Protein AF-0000000068833737 (afdb_homodimer)

pLDDT: mean 96.21, std 7.65, range [37.69, 98.94]

InterPro domains:
  IPR004360 Glyoxalase/fosfomycin resistance/dioxygenase domain [PF00903] (8-141)
  IPR029068 Glyoxalase/Bleomycin resistance protein/Dihydroxybiphenyl dioxygenase [G3DSA:3.10.180.10] (12-152)
  IPR029068 Glyoxalase/Bleomycin resistance protein/Dihydroxybiphenyl dioxygenase [SSF54593] (5-153)
  IPR037523 Vicinal oxygen chelate (VOC), core domain [PS51819] (7-147)

Radius of gyration: 18.65 Å; Cα contacts (8 Å, |Δi|>4): 735; chains: 2; bounding box: 40×56×43 Å

Solvent-accessible surface area (backbone atoms only — not comparable to full-atom values): 15917 Å² total; per-residue (Å²): 119,90,73,80,70,72,64,70,49,31,62,29,33,43,60,48,72,24,90,50,44,70,61,45,50,47,41,44,26,64,73,67,56,59,43,78,54,83,39,77,59,92,48,36,35,31,34,77,20,62,80,20,32,45,35,41,29,23,58,35,68,38,33,59,67,42,75,43,72,92,80,26,36,32,49,59,40,27,41,40,58,75,42,74,74,48,69,69,56,63,56,18,47,50,38,28,34,26,35,77,44,58,70,42,50,57,53,48,50,52,52,37,50,76,69,66,44,53,73,59,29,37,35,56,38,95,70,66,7,34,38,39,28,31,45,49,92,69,48,28,32,38,28,45,33,18,52,29,73,48,96,76,65,120,90,74,80,70,73,63,69,48,30,61,28,34,43,59,47,71,24,91,50,43,69,61,44,51,48,40,45,26,64,74,66,56,60,43,78,55,85,39,79,58,92,48,35,34,31,33,74,20,63,77,20,33,45,34,41,29,22,58,33,68,39,33,59,67,41,74,43,73,93,81,26,35,32,46,58,39,27,42,41,59,76,43,75,73,48,70,69,58,63,55,19,49,50,38,28,34,25,35,75,43,58,70,43,49,56,54,48,50,52,51,38,49,75,69,67,43,54,72,61,29,36,34,55,39,95,70,67,7,34,38,40,28,32,47,49,92,69,48,26,32,38,28,45,33,17,51,28,75,47,94,77,66

Organism: Rhodotorula toruloides (NCBI:txid5286)

Secondary structure (DSSP, 8-state):
----PPPP-SEEEEEEEESSHHHHHHIIIIIS---S-SEE-SSEEEEEETTEEEEEEETTSSSS-EEPGGG-BEE---S--SSHHHHT-----EEEEE-S-HHHHHHHHHHHHHTTPPEEEEEE-TTS-EEEEEE-TT--EEEEE-SSSSTT-/----PPPP-SEEEEEEEESSHHHHHHIIIIIS---S-SEE-SSEEEEEETTEEEEEEETTSSSS-EEPGGG-BEE---S--SSHHHHT-----EEEEE-SSHHHHHHHHHHHHHTTPPEEEEEE-TTS-EEEEEE-TT--EEEEE-SSSSTT-

Nearest PDB structures (foldseek):
  3r4q-assembly2_D  TM=8.855E-01  e=2.172E-12  Agrobacterium fabrum str. C58
  3r4q-assembly3_E-2  TM=8.990E-01  e=3.193E-12  Agrobacterium fabrum str. C58
  4pav-assembly1_A  TM=6.988E-01  e=4.939E-07  Staphylococcus aureus
  4pav-assembly4_D  TM=7.066E-01  e=1.381E-06  Staphylococcus aureus
  4pav-assembly6_F  TM=6.883E-01  e=1.001E-06  Staphylococcus aureus

Foldseek 3Di:
DPPDDDDDDDAAEDEDEDQDAVQLQCCCCPLVVLHAFPDDDPAKTWGDDPNHIYMYGYAQSQQQKDQDPPRPGIDHGDHDHPDPVSVPDQPQAEDEDEDEDQVVQVVSVVSCVVVVWAWDDKDQAPQGKIWTWTQGPSGHIYIYIYPRHDPVD/DPPDDDDDDDAAEDEDEDQDAVQLQCCCCPLVVLHAFPDDDPAKTWGDDPNHIYMYGYAQSQQQKDQDPPRPGIDHGDHDHPDPVSVPDQPQAEDEDEDEDQVVQVVSVVSCVVVVWAWDDKDQAPQGKIWTWTQGPSGHIYIYIYPRHDPVD

Structure (mmCIF, N/CA/C/O backbone):
data_AF-0000000068833737-model_v1
#
loop_
_entity.id
_entity.type
_entity.pdbx_description
1 polymer 'FGENESH: predicted gene_2.452 protein'
#
loop_
_atom_site.group_PDB
_atom_site.id
_atom_site.type_symbol
_atom_site.label_atom_id
_atom_site.label_alt_id
_atom_site.label_comp_id
_atom_site.label_asym_id
_atom_site.label_entity_id
_atom_site.label_seq_id
_atom_site.pdbx_PDB_ins_code
_atom_site.Cartn_x
_atom_site.Cartn_y
_atom_site.Cartn_z
_atom_site.occupancy
_atom_site.B_iso_or_equiv
_atom_site.auth_seq_id
_atom_site.auth_comp_id
_atom_site.auth_asym_id
_atom_site.auth_atom_id
_atom_site.pdbx_PDB_model_num
ATOM 1 N N . MET A 1 1 ? -9.375 -33.406 3.422 1 37.91 1 MET A N 1
ATOM 2 C CA . MET A 1 1 ? -9.375 -32.562 4.613 1 37.91 1 MET A CA 1
ATOM 3 C C . MET A 1 1 ? -9.398 -31.078 4.234 1 37.91 1 MET A C 1
ATOM 5 O O . MET A 1 1 ? -8.766 -30.672 3.262 1 37.91 1 MET A O 1
ATOM 9 N N . ALA A 1 2 ? -10.414 -30.422 4.312 1 44.44 2 ALA A N 1
ATOM 10 C CA . ALA A 1 2 ? -10.5 -29 3.953 1 44.44 2 ALA A CA 1
ATOM 11 C C . ALA A 1 2 ? -9.219 -28.266 4.328 1 44.44 2 ALA A C 1
ATOM 13 O O . ALA A 1 2 ? -8.938 -28.062 5.512 1 44.44 2 ALA A O 1
ATOM 14 N N . SER A 1 3 ? -7.969 -28.547 3.77 1 56.06 3 SER A N 1
ATOM 15 C CA . SER A 1 3 ? -6.609 -28.203 4.168 1 56.06 3 SER A CA 1
ATOM 16 C C . SER A 1 3 ? -6.516 -26.719 4.551 1 56.06 3 SER A C 1
ATOM 18 O O . SER A 1 3 ? -7.043 -25.859 3.85 1 56.06 3 SER A O 1
ATOM 20 N N . ASN A 1 4 ? -6.355 -26.438 5.91 1 81.94 4 ASN A N 1
ATOM 21 C CA . ASN A 1 4 ? -6.246 -25.109 6.508 1 81.94 4 ASN A CA 1
ATOM 22 C C . ASN A 1 4 ? -5.105 -24.312 5.887 1 81.94 4 ASN A C 1
ATOM 24 O O . ASN A 1 4 ? -3.938 -24.688 6.02 1 81.94 4 ASN A O 1
ATOM 28 N N . LEU A 1 5 ? -5.387 -23.516 4.941 1 91.94 5 LEU A N 1
ATOM 29 C CA . LEU A 1 5 ? -4.367 -22.703 4.285 1 91.94 5 LEU A CA 1
ATOM 30 C C . LEU A 1 5 ? -3.586 -21.875 5.305 1 91.94 5 LEU A C 1
ATOM 32 O O . LEU A 1 5 ? -4.125 -21.5 6.348 1 91.94 5 LEU A O 1
ATOM 36 N N . PRO A 1 6 ? -2.246 -21.797 4.988 1 96.19 6 PRO A N 1
ATOM 37 C CA . PRO A 1 6 ? -1.445 -20.953 5.891 1 96.19 6 PRO A CA 1
ATOM 38 C C . PRO A 1 6 ? -2 -19.547 6.035 1 96.19 6 PRO A C 1
ATOM 40 O O . PRO A 1 6 ? -2.512 -18.984 5.066 1 96.19 6 PRO A O 1
ATOM 43 N N . LYS A 1 7 ? -1.814 -19.016 7.164 1 95.69 7 LYS A N 1
ATOM 44 C CA . LYS A 1 7 ? -2.354 -17.688 7.469 1 95.69 7 LYS A CA 1
ATOM 45 C C . LYS A 1 7 ? -1.525 -16.594 6.805 1 95.69 7 LYS A C 1
ATOM 47 O O . LYS A 1 7 ? -0.294 -16.672 6.785 1 95.69 7 LYS A O 1
ATOM 52 N N . ILE A 1 8 ? -2.135 -15.641 6.305 1 98.25 8 ILE A N 1
ATOM 53 C CA . ILE A 1 8 ? -1.527 -14.383 5.902 1 98.25 8 ILE A CA 1
ATOM 54 C C . ILE A 1 8 ? -1.509 -13.414 7.086 1 98.25 8 ILE A C 1
ATOM 56 O O . ILE A 1 8 ? -2.562 -13.047 7.609 1 98.25 8 ILE A O 1
ATOM 60 N N . SER A 1 9 ? -0.362 -12.938 7.492 1 97.75 9 SER A N 1
ATOM 61 C CA . SER A 1 9 ? -0.253 -12.336 8.812 1 97.75 9 SER A CA 1
ATOM 62 C C . SER A 1 9 ? -0.393 -10.812 8.742 1 97.75 9 SER A C 1
ATOM 64 O O . SER A 1 9 ? -1.027 -10.203 9.602 1 97.75 9 SER A O 1
ATOM 66 N N . HIS A 1 10 ? 0.225 -10.156 7.812 1 98.38 10 HIS A N 1
ATOM 67 C CA . HIS A 1 10 ? 0.213 -8.703 7.742 1 98.38 10 HIS A CA 1
ATOM 68 C C . HIS A 1 10 ? 0.634 -8.211 6.359 1 98.38 10 HIS A C 1
ATOM 70 O O . HIS A 1 10 ? 1.047 -9.008 5.512 1 98.38 10 HIS A O 1
ATOM 76 N N . VAL A 1 11 ? 0.424 -6.973 6.105 1 98.75 11 VAL A N 1
ATOM 77 C CA . VAL A 1 11 ? 0.991 -6.305 4.941 1 98.75 11 VAL A CA 1
ATOM 78 C C . VAL A 1 11 ? 2.512 -6.246 5.066 1 98.75 11 VAL A C 1
ATOM 80 O O . VAL A 1 11 ? 3.039 -5.699 6.039 1 98.75 11 VAL A O 1
ATOM 83 N N . LEU A 1 12 ? 3.113 -6.805 4.137 1 98.81 12 LEU A N 1
ATOM 84 C CA . LEU A 1 12 ? 4.57 -6.809 4.188 1 98.81 12 LEU A CA 1
ATOM 85 C C . LEU A 1 12 ? 5.145 -5.617 3.43 1 98.81 12 LEU A C 1
ATOM 87 O O . LEU A 1 12 ? 6.102 -4.988 3.885 1 98.81 12 LEU A O 1
ATOM 91 N N . GLU A 1 13 ? 4.594 -5.387 2.273 1 98.88 13 GLU A N 1
ATOM 92 C CA . GLU A 1 13 ? 5.133 -4.32 1.434 1 98.88 13 GLU A CA 1
ATOM 93 C C . GLU A 1 13 ? 4.035 -3.354 0.998 1 98.88 13 GLU A C 1
ATOM 95 O O . GLU A 1 13 ? 3.057 -3.76 0.366 1 98.88 13 GLU A O 1
ATOM 100 N N . LEU A 1 14 ? 4.227 -2.107 1.342 1 98.69 14 LEU A N 1
ATOM 101 C CA . LEU A 1 14 ? 3.559 -0.993 0.68 1 98.69 14 LEU A CA 1
ATOM 102 C C . LEU A 1 14 ? 4.434 -0.41 -0.423 1 98.69 14 LEU A C 1
ATOM 104 O O . LEU A 1 14 ? 5.629 -0.18 -0.216 1 98.69 14 LEU A O 1
ATOM 108 N N . CYS A 1 15 ? 3.797 -0.166 -1.562 1 98.81 15 CYS A N 1
ATOM 109 C CA . CYS A 1 15 ? 4.582 0.291 -2.701 1 98.81 15 CYS A CA 1
ATOM 110 C C . CYS A 1 15 ? 3.992 1.564 -3.295 1 98.81 15 CYS A C 1
ATOM 112 O O . CYS A 1 15 ? 2.787 1.642 -3.535 1 98.81 15 CYS A O 1
ATOM 114 N N . LEU A 1 16 ? 4.809 2.535 -3.486 1 98.81 16 LEU A N 1
ATOM 115 C CA . LEU A 1 16 ? 4.445 3.746 -4.215 1 98.81 16 LEU A CA 1
ATOM 116 C C . LEU A 1 16 ? 5.305 3.91 -5.465 1 98.81 16 LEU A C 1
ATOM 118 O O . LEU A 1 16 ? 6.434 3.412 -5.516 1 98.81 16 LEU A O 1
ATOM 122 N N . TYR A 1 17 ? 4.746 4.562 -6.426 1 98.62 17 TYR A N 1
ATOM 123 C CA . TYR A 1 17 ? 5.449 4.871 -7.668 1 98.62 17 TYR A CA 1
ATOM 124 C C . TYR A 1 17 ? 5.738 6.363 -7.773 1 98.62 17 TYR A C 1
ATOM 126 O O . TYR A 1 17 ? 4.832 7.191 -7.641 1 98.62 17 TYR A O 1
ATOM 134 N N . ALA A 1 18 ? 6.941 6.68 -8.055 1 98.19 18 ALA A N 1
ATOM 135 C CA . ALA A 1 18 ? 7.379 8.07 -8.086 1 98.19 18 ALA A CA 1
ATOM 136 C C . ALA A 1 18 ? 7.824 8.484 -9.484 1 98.19 18 ALA A C 1
ATOM 138 O O . ALA A 1 18 ? 8.477 7.703 -10.188 1 98.19 18 ALA A O 1
ATOM 139 N N . ARG A 1 19 ? 7.504 9.727 -9.867 1 97.25 19 ARG A N 1
ATOM 140 C CA . ARG A 1 19 ? 7.996 10.289 -11.125 1 97.25 19 ARG A CA 1
ATOM 141 C C . ARG A 1 19 ? 9.484 10.609 -11.023 1 97.25 19 ARG A C 1
ATOM 143 O O . ARG A 1 19 ? 10.203 10.539 -12.023 1 97.25 19 ARG A O 1
ATOM 150 N N . ASN A 1 20 ? 9.914 11.062 -9.922 1 97.62 20 ASN A N 1
ATOM 151 C CA . ASN A 1 20 ? 11.297 11.352 -9.57 1 97.62 20 ASN A CA 1
ATOM 152 C C . ASN A 1 20 ? 11.711 10.625 -8.289 1 97.62 20 ASN A C 1
ATOM 154 O O . ASN A 1 20 ? 11.523 11.141 -7.188 1 97.62 20 ASN A O 1
ATOM 158 N N . LEU A 1 21 ? 12.352 9.43 -8.445 1 98.56 21 LEU A N 1
ATOM 159 C CA . LEU A 1 21 ? 12.633 8.547 -7.312 1 98.56 21 LEU A CA 1
ATOM 160 C C . LEU A 1 21 ? 13.578 9.219 -6.32 1 98.56 21 LEU A C 1
ATOM 162 O O . LEU A 1 21 ? 13.312 9.219 -5.113 1 98.56 21 LEU A O 1
ATOM 166 N N . PRO A 1 22 ? 14.633 9.875 -6.766 1 98.75 22 PRO A N 1
ATOM 167 C CA . PRO A 1 22 ? 15.516 10.523 -5.801 1 98.75 22 PRO A CA 1
ATOM 168 C C . PRO A 1 22 ? 14.805 11.57 -4.945 1 98.75 22 PRO A C 1
ATOM 170 O O . PRO A 1 22 ? 15.07 11.68 -3.748 1 98.75 22 PRO A O 1
ATOM 173 N N . ALA A 1 23 ? 13.914 12.344 -5.504 1 98.69 23 ALA A N 1
ATOM 174 C CA . ALA A 1 23 ? 13.156 13.344 -4.75 1 98.69 23 ALA A CA 1
ATOM 175 C C . ALA A 1 23 ? 12.289 12.68 -3.684 1 98.69 23 ALA A C 1
ATOM 177 O O . ALA A 1 23 ? 12.211 13.156 -2.551 1 98.69 23 ALA A O 1
ATOM 178 N N . SER A 1 24 ? 11.664 11.617 -4.094 1 98.88 24 SER A N 1
ATOM 179 C CA . SER A 1 24 ? 10.828 10.891 -3.139 1 98.88 24 SER A CA 1
ATOM 180 C C . SER A 1 24 ? 11.672 10.258 -2.035 1 98.88 24 SER A C 1
ATOM 182 O O . SER A 1 24 ? 11.297 10.297 -0.862 1 98.88 24 SER A O 1
ATOM 184 N N . VAL A 1 25 ? 12.758 9.672 -2.404 1 98.88 25 VAL A N 1
ATOM 185 C CA . VAL A 1 25 ? 13.648 9.078 -1.413 1 98.88 25 VAL A CA 1
ATOM 186 C C . VAL A 1 25 ? 14.078 10.141 -0.407 1 98.88 25 VAL A C 1
ATOM 188 O O . VAL A 1 25 ? 14.062 9.898 0.803 1 98.88 25 VAL A O 1
ATOM 191 N N . ASN A 1 26 ? 14.438 11.273 -0.898 1 98.75 26 ASN A N 1
ATOM 192 C CA . ASN A 1 26 ? 14.836 12.367 -0.018 1 98.75 26 ASN A CA 1
ATOM 193 C C . ASN A 1 26 ? 13.703 12.766 0.925 1 98.75 26 ASN A C 1
ATOM 195 O O . ASN A 1 26 ? 13.93 12.969 2.119 1 98.75 26 ASN A O 1
ATOM 199 N N . PHE A 1 27 ? 12.555 12.859 0.458 1 98.88 27 PHE A N 1
ATOM 200 C CA . PHE A 1 27 ? 11.391 13.234 1.247 1 98.88 27 PHE A CA 1
ATOM 201 C C . PHE A 1 27 ? 11.164 12.25 2.385 1 98.88 27 PHE A C 1
ATOM 203 O O . PHE A 1 27 ? 11.062 12.641 3.549 1 98.88 27 PHE A O 1
ATOM 210 N N . TYR A 1 28 ? 11.117 10.992 2.094 1 98.81 28 TYR A N 1
ATOM 211 C CA . TYR A 1 28 ? 10.781 10 3.107 1 98.81 28 TYR A CA 1
ATOM 212 C C . TYR A 1 28 ? 11.945 9.789 4.07 1 98.81 28 TYR A C 1
ATOM 214 O O . TYR A 1 28 ? 11.734 9.547 5.258 1 98.81 28 TYR A O 1
ATOM 222 N N . SER A 1 29 ? 13.172 9.914 3.58 1 98.31 29 SER A N 1
ATOM 223 C CA . SER A 1 29 ? 14.352 9.742 4.418 1 98.31 29 SER A CA 1
ATOM 224 C C . SER A 1 29 ? 14.539 10.93 5.359 1 98.31 29 SER A C 1
ATOM 226 O O . SER A 1 29 ? 14.734 10.75 6.562 1 98.31 29 SER A O 1
ATOM 228 N N . LYS A 1 30 ? 14.414 12.109 4.809 1 97.5 30 LYS A N 1
ATOM 229 C CA . LYS A 1 30 ? 14.828 13.297 5.559 1 97.5 30 LYS A CA 1
ATOM 230 C C . LYS A 1 30 ? 13.617 14.023 6.137 1 97.5 30 LYS A C 1
ATOM 232 O O . LYS A 1 30 ? 13.656 14.492 7.277 1 97.5 30 LYS A O 1
ATOM 237 N N . THR A 1 31 ? 12.617 14.18 5.336 1 98.12 31 THR A N 1
ATOM 238 C CA . THR A 1 31 ? 11.445 14.922 5.805 1 98.12 31 THR A CA 1
ATOM 239 C C . THR A 1 31 ? 10.617 14.07 6.762 1 98.12 31 THR A C 1
ATOM 241 O O . THR A 1 31 ? 10.289 14.508 7.867 1 98.12 31 THR A O 1
ATOM 244 N N . LEU A 1 32 ? 10.352 12.797 6.383 1 98.44 32 LEU A N 1
ATOM 245 C CA . LEU A 1 32 ? 9.586 11.922 7.266 1 98.44 32 LEU A CA 1
ATOM 246 C C . LEU A 1 32 ? 10.508 11.156 8.211 1 98.44 32 LEU A C 1
ATOM 248 O O . LEU A 1 32 ? 10.039 10.398 9.055 1 98.44 32 LEU A O 1
ATOM 252 N N . ARG A 1 33 ? 11.711 11.297 8.031 1 97.88 33 ARG A N 1
ATOM 253 C CA . ARG A 1 33 ? 12.727 10.781 8.953 1 97.88 33 ARG A CA 1
ATOM 254 C C . ARG A 1 33 ? 12.664 9.258 9.031 1 97.88 33 ARG A C 1
ATOM 256 O O . ARG A 1 33 ? 12.828 8.68 10.109 1 97.88 33 ARG A O 1
ATOM 263 N N . LEU A 1 34 ? 12.453 8.602 7.941 1 98 34 LEU A N 1
ATOM 264 C CA . LEU A 1 34 ? 12.438 7.141 7.953 1 98 34 LEU A CA 1
ATOM 265 C C . LEU A 1 34 ? 13.852 6.582 7.973 1 98 34 LEU A C 1
ATOM 267 O O . LEU A 1 34 ? 14.047 5.367 8.07 1 98 34 LEU A O 1
ATOM 271 N N . GLY A 1 35 ? 14.789 7.457 7.887 1 96.75 35 GLY A N 1
ATOM 272 C CA . GLY A 1 35 ? 16.188 7.035 7.867 1 96.75 35 GLY A CA 1
ATOM 273 C C . GLY A 1 35 ? 16.672 6.66 6.48 1 96.75 35 GLY A C 1
ATOM 274 O O . GLY A 1 35 ? 16.016 6.973 5.48 1 96.75 35 GLY A O 1
ATOM 275 N N . GLU A 1 36 ? 17.875 6.027 6.441 1 97.25 36 GLU A N 1
ATOM 276 C CA . GLU A 1 36 ? 18.469 5.609 5.168 1 97.25 36 GLU A CA 1
ATOM 277 C C . GLU A 1 36 ? 17.781 4.348 4.637 1 97.25 36 GLU A C 1
ATOM 279 O O . GLU A 1 36 ? 17.578 3.391 5.383 1 97.25 36 GLU A O 1
ATOM 284 N N . PRO A 1 37 ? 17.484 4.41 3.359 1 98.5 37 PRO A N 1
ATOM 285 C CA . PRO A 1 37 ? 16.938 3.17 2.799 1 98.5 37 PRO A CA 1
ATOM 286 C C . PRO A 1 37 ? 17.938 2.02 2.824 1 98.5 37 PRO A C 1
ATOM 288 O O . PRO A 1 37 ? 19.141 2.24 2.631 1 98.5 37 PRO A O 1
ATOM 291 N N . PHE A 1 38 ? 17.469 0.778 3.041 1 97.94 38 PHE A N 1
ATOM 292 C CA . PHE A 1 38 ? 18.344 -0.385 3.051 1 97.94 38 PHE A CA 1
ATOM 293 C C . PHE A 1 38 ? 18.688 -0.816 1.629 1 97.94 38 PHE A C 1
ATOM 295 O O . PHE A 1 38 ? 19.609 -1.607 1.419 1 97.94 38 PHE A O 1
ATOM 302 N N . LEU A 1 39 ? 17.938 -0.341 0.695 1 96.81 39 LEU A N 1
ATOM 303 C CA . LEU A 1 39 ? 18.094 -0.541 -0.741 1 96.81 39 LEU A CA 1
ATOM 304 C C . LEU A 1 39 ? 17.844 0.758 -1.501 1 96.81 39 LEU A C 1
ATOM 306 O O . LEU A 1 39 ? 16.906 1.492 -1.192 1 96.81 39 LEU A O 1
ATOM 310 N N . ASN A 1 40 ? 18.703 1.125 -2.381 1 98.12 40 ASN A N 1
ATOM 311 C CA . ASN A 1 40 ? 18.562 2.34 -3.178 1 98.12 40 ASN A CA 1
ATOM 312 C C . ASN A 1 40 ? 19.25 2.193 -4.539 1 98.12 40 ASN A C 1
ATOM 314 O O . ASN A 1 40 ? 20.469 2.113 -4.621 1 98.12 40 ASN A O 1
ATOM 318 N N . SER A 1 41 ? 18.5 2.109 -5.539 1 98.12 41 SER A N 1
ATOM 319 C CA . SER A 1 41 ? 18.953 1.997 -6.922 1 98.12 41 SER A CA 1
ATOM 320 C C . SER A 1 41 ? 18.219 2.971 -7.828 1 98.12 41 SER A C 1
ATOM 322 O O . SER A 1 41 ? 17.438 3.811 -7.352 1 98.12 41 SER A O 1
ATOM 324 N N . GLU A 1 42 ? 18.453 2.871 -9.117 1 97.38 42 GLU A N 1
ATOM 325 C CA . GLU A 1 42 ? 17.766 3.727 -10.078 1 97.38 42 GLU A CA 1
ATOM 326 C C . GLU A 1 42 ? 16.312 3.291 -10.258 1 97.38 42 GLU A C 1
ATOM 328 O O . GLU A 1 42 ? 15.484 4.07 -10.727 1 97.38 42 GLU A O 1
ATOM 333 N N . ARG A 1 43 ? 16.062 2.105 -9.75 1 97.62 43 ARG A N 1
ATOM 334 C CA . ARG A 1 43 ? 14.758 1.501 -10.023 1 97.62 43 ARG A CA 1
ATOM 335 C C . ARG A 1 43 ? 13.867 1.557 -8.789 1 97.62 43 ARG A C 1
ATOM 337 O O . ARG A 1 43 ? 12.641 1.641 -8.906 1 97.62 43 ARG A O 1
ATOM 344 N N . MET A 1 44 ? 14.523 1.445 -7.664 1 98.69 44 MET A N 1
ATOM 345 C CA . MET A 1 44 ? 13.695 1.333 -6.461 1 98.69 44 MET A CA 1
ATOM 346 C C . MET A 1 44 ? 14.5 1.708 -5.219 1 98.69 44 MET A C 1
ATOM 348 O O . MET A 1 44 ? 15.734 1.752 -5.258 1 98.69 44 MET A O 1
ATOM 352 N N . ALA A 1 45 ? 13.812 2.021 -4.168 1 98.88 45 ALA A N 1
ATOM 353 C CA . ALA A 1 45 ? 14.344 2.193 -2.816 1 98.88 45 ALA A CA 1
ATOM 354 C C . ALA A 1 45 ? 13.422 1.551 -1.782 1 98.88 45 ALA A C 1
ATOM 356 O O . ALA A 1 45 ? 12.211 1.474 -1.984 1 98.88 45 ALA A O 1
ATOM 357 N N . GLY A 1 46 ? 14.031 1.073 -0.71 1 98.81 46 GLY A N 1
ATOM 358 C CA . GLY A 1 46 ? 13.266 0.402 0.329 1 98.81 46 GLY A CA 1
ATOM 359 C C . GLY A 1 46 ? 13.602 0.891 1.726 1 98.81 46 GLY A C 1
ATOM 360 O O . GLY A 1 46 ? 14.773 1.099 2.051 1 98.81 46 GLY A O 1
ATOM 361 N N . PHE A 1 47 ? 12.555 1.119 2.504 1 98.81 47 PHE A N 1
ATOM 362 C CA . PHE A 1 47 ? 12.688 1.512 3.902 1 98.81 47 PHE A CA 1
ATOM 363 C C . PHE A 1 47 ? 12.133 0.429 4.824 1 98.81 47 PHE A C 1
ATOM 365 O O . PHE A 1 47 ? 11.086 -0.156 4.543 1 98.81 47 PHE A O 1
ATOM 372 N N . SER A 1 48 ? 12.875 0.125 5.898 1 98.06 48 SER A N 1
ATOM 373 C CA . SER A 1 48 ? 12.422 -0.806 6.926 1 98.06 48 SER A CA 1
ATOM 374 C C . SER A 1 48 ? 11.555 -0.1 7.965 1 98.06 48 SER A C 1
ATOM 376 O O . SER A 1 48 ? 11.984 0.886 8.57 1 98.06 48 SER A O 1
ATOM 378 N N . LEU A 1 49 ? 10.359 -0.582 8.156 1 97.94 49 LEU A N 1
ATOM 379 C CA . LEU A 1 49 ? 9.445 -0.07 9.172 1 97.94 49 LEU A CA 1
ATOM 380 C C . LEU A 1 49 ? 8.875 -1.207 10.008 1 97.94 49 LEU A C 1
ATOM 382 O O . LEU A 1 49 ? 7.797 -1.727 9.711 1 97.94 49 LEU A O 1
ATOM 386 N N . GLY A 1 50 ? 9.562 -1.504 11.062 1 96.69 50 GLY A N 1
ATOM 387 C CA . GLY A 1 50 ? 9.164 -2.684 11.812 1 96.69 50 GLY A CA 1
ATOM 388 C C . GLY A 1 50 ? 9.172 -3.951 10.977 1 96.69 50 GLY A C 1
ATOM 389 O O . GLY A 1 50 ? 10.164 -4.266 10.32 1 96.69 50 GLY A O 1
ATOM 390 N N . SER A 1 51 ? 8.062 -4.645 11 1 96.44 51 SER A N 1
ATOM 391 C CA . SER A 1 51 ? 7.953 -5.871 10.211 1 96.44 51 SER A CA 1
ATOM 392 C C . SER A 1 51 ? 7.422 -5.59 8.812 1 96.44 51 SER A C 1
ATOM 394 O O . SER A 1 51 ? 7.211 -6.516 8.023 1 96.44 51 SER A O 1
ATOM 396 N N . THR A 1 52 ? 7.242 -4.367 8.539 1 98.62 52 THR A N 1
ATOM 397 C CA . THR A 1 52 ? 6.742 -3.986 7.219 1 98.62 52 THR A CA 1
ATOM 398 C C . THR A 1 52 ? 7.844 -3.322 6.395 1 98.62 52 THR A C 1
ATOM 400 O O . THR A 1 52 ? 8.914 -3 6.918 1 98.62 52 THR A O 1
ATOM 403 N N . THR A 1 53 ? 7.602 -3.227 5.129 1 98.81 53 THR A N 1
ATOM 404 C CA . THR A 1 53 ? 8.539 -2.646 4.172 1 98.81 53 THR A CA 1
ATOM 405 C C . THR A 1 53 ? 7.848 -1.578 3.326 1 98.81 53 THR A C 1
ATOM 407 O O . THR A 1 53 ? 6.746 -1.794 2.82 1 98.81 53 THR A O 1
ATOM 410 N N . PHE A 1 54 ? 8.438 -0.421 3.291 1 98.94 54 PHE A N 1
ATOM 411 C CA . PHE A 1 54 ? 7.973 0.654 2.422 1 98.94 54 PHE A CA 1
ATOM 412 C C . PHE A 1 54 ? 8.859 0.772 1.188 1 98.94 54 PHE A C 1
ATOM 414 O O . PHE A 1 54 ? 10.039 1.114 1.293 1 98.94 54 PHE A O 1
ATOM 421 N N . LEU A 1 55 ? 8.281 0.502 0.008 1 98.94 55 LEU A N 1
ATOM 422 C CA . LEU A 1 55 ? 9.047 0.507 -1.232 1 98.94 55 LEU A CA 1
ATOM 423 C C . LEU A 1 55 ? 8.625 1.666 -2.129 1 98.94 55 LEU A C 1
ATOM 425 O O . LEU A 1 55 ? 7.438 1.966 -2.244 1 98.94 55 LEU A O 1
ATOM 429 N N . LEU A 1 56 ? 9.602 2.311 -2.705 1 98.88 56 LEU A N 1
ATOM 430 C CA . LEU A 1 56 ? 9.43 3.312 -3.752 1 98.88 56 LEU A CA 1
ATOM 431 C C . LEU A 1 56 ? 9.977 2.805 -5.082 1 98.88 56 LEU A C 1
ATOM 433 O O . LEU A 1 56 ? 11.078 2.25 -5.133 1 98.88 56 LEU A O 1
ATOM 437 N N . PHE A 1 57 ? 9.188 2.994 -6.109 1 98.81 57 PHE A N 1
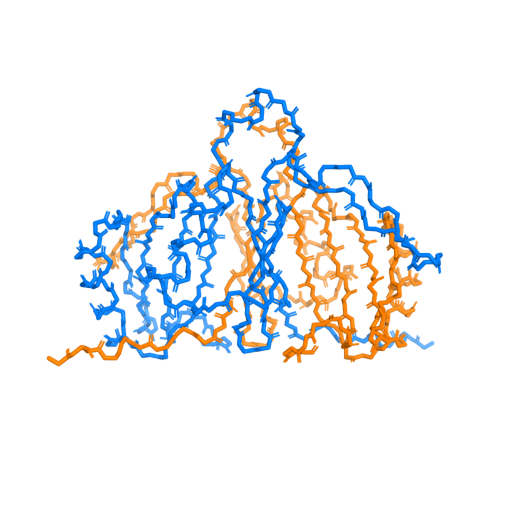ATOM 438 C CA . PHE A 1 57 ? 9.633 2.594 -7.438 1 98.81 57 PHE A CA 1
ATOM 439 C C . PHE A 1 57 ? 9.656 3.791 -8.383 1 98.81 57 PHE A C 1
ATOM 441 O O . PHE A 1 57 ? 8.773 4.645 -8.336 1 98.81 57 PHE A O 1
ATOM 448 N N . GLN A 1 58 ? 10.656 3.812 -9.258 1 98.25 58 GLN A N 1
ATOM 449 C CA . GLN A 1 58 ? 10.633 4.77 -10.359 1 98.25 58 GLN A CA 1
ATOM 450 C C . GLN A 1 58 ? 9.562 4.402 -11.383 1 98.25 58 GLN A C 1
ATOM 452 O O . GLN A 1 58 ? 9.609 3.326 -11.984 1 98.25 58 GLN A O 1
ATOM 457 N N . ARG A 1 59 ? 8.625 5.324 -11.539 1 97.38 59 ARG A N 1
ATOM 458 C CA . ARG A 1 59 ? 7.574 5.074 -12.516 1 97.38 59 ARG A CA 1
ATOM 459 C C . ARG A 1 59 ? 8.156 4.699 -13.867 1 97.38 59 ARG A C 1
ATOM 461 O O . ARG A 1 59 ? 9.109 5.336 -14.336 1 97.38 59 ARG A O 1
ATOM 468 N N . GLY A 1 60 ? 7.566 3.654 -14.461 1 97 60 GLY A N 1
ATOM 469 C CA . GLY A 1 60 ? 7.961 3.229 -15.797 1 97 60 GLY A CA 1
ATOM 470 C C . GLY A 1 60 ? 9.078 2.203 -15.789 1 97 60 GLY A C 1
ATOM 471 O O . GLY A 1 60 ? 9.305 1.517 -16.781 1 97 60 GLY A O 1
ATOM 472 N N . LYS A 1 61 ? 9.797 2.082 -14.672 1 97.62 61 LYS A N 1
ATOM 473 C CA . LYS A 1 61 ? 10.977 1.227 -14.672 1 97.62 61 LYS A CA 1
ATOM 474 C C . LYS A 1 61 ? 10.641 -0.176 -14.172 1 97.62 61 LYS A C 1
ATOM 476 O O . LYS A 1 61 ? 11.508 -1.057 -14.156 1 97.62 61 LYS A O 1
ATOM 481 N N . THR A 1 62 ? 9.406 -0.405 -13.797 1 98.12 62 THR A N 1
ATOM 482 C CA . THR A 1 62 ? 9.031 -1.719 -13.281 1 98.12 62 THR A CA 1
ATOM 483 C C . THR A 1 62 ? 7.891 -2.311 -14.102 1 98.12 62 THR A C 1
ATOM 485 O O . THR A 1 62 ? 7.25 -3.275 -13.68 1 98.12 62 THR A O 1
ATOM 488 N N . PHE A 1 63 ? 7.645 -1.747 -15.203 1 98.06 63 PHE A N 1
ATOM 489 C CA . PHE A 1 63 ? 6.496 -2.131 -16.016 1 98.06 63 PHE A CA 1
ATOM 490 C C . PHE A 1 63 ? 6.715 -3.496 -16.656 1 98.06 63 PHE A C 1
ATOM 492 O O . PHE A 1 63 ? 5.77 -4.27 -16.828 1 98.06 63 PHE A O 1
ATOM 499 N N . ASP A 1 64 ? 7.922 -3.824 -17 1 97.62 64 ASP A N 1
ATOM 500 C CA . ASP A 1 64 ? 8.242 -5.078 -17.688 1 97.62 64 ASP A CA 1
ATOM 501 C C . ASP A 1 64 ? 8.617 -6.164 -16.672 1 97.62 64 ASP A C 1
ATOM 503 O O . ASP A 1 64 ? 9.109 -5.867 -15.586 1 97.62 64 ASP A O 1
ATOM 507 N N . ASP A 1 65 ? 8.406 -7.379 -17.094 1 98.38 65 ASP A N 1
ATOM 508 C CA . ASP A 1 65 ? 8.867 -8.508 -16.297 1 98.38 65 ASP A CA 1
ATOM 509 C C . ASP A 1 65 ? 10.383 -8.484 -16.125 1 98.38 65 ASP A C 1
ATOM 511 O O . ASP A 1 65 ? 11.109 -8.023 -17.016 1 98.38 65 ASP A O 1
ATOM 515 N N . THR A 1 66 ? 10.797 -8.93 -14.969 1 97.19 66 THR A N 1
ATOM 516 C CA . THR A 1 66 ? 12.219 -9.102 -14.703 1 97.19 66 THR A CA 1
ATOM 517 C C . THR A 1 66 ? 12.555 -10.562 -14.43 1 97.19 66 THR A C 1
ATOM 519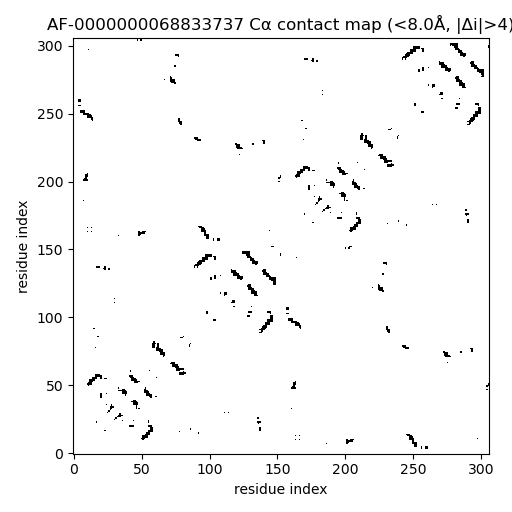 O O . THR A 1 66 ? 12.07 -11.141 -13.453 1 97.19 66 THR A O 1
ATOM 522 N N . VAL A 1 67 ? 13.352 -11.133 -15.219 1 97.31 67 VAL A N 1
ATOM 523 C CA . VAL A 1 67 ? 13.828 -12.492 -15 1 97.31 67 VAL A CA 1
ATOM 524 C C . VAL A 1 67 ? 15.008 -12.477 -14.023 1 97.31 67 VAL A C 1
ATOM 526 O O . VAL A 1 67 ? 15.992 -11.766 -14.242 1 97.31 67 VAL A O 1
ATOM 529 N N . MET A 1 68 ? 14.836 -13.242 -13.039 1 96.56 68 MET A N 1
ATOM 530 C CA . MET A 1 68 ? 15.883 -13.281 -12.031 1 96.56 68 MET A CA 1
ATOM 531 C C . MET A 1 68 ? 17.078 -14.102 -12.516 1 96.56 68 MET A C 1
ATOM 533 O O . MET A 1 68 ? 16.906 -15.07 -13.258 1 96.56 68 MET A O 1
ATOM 537 N N . PRO A 1 69 ? 18.266 -13.742 -12.062 1 94.06 69 PRO A N 1
ATOM 538 C CA . PRO A 1 69 ? 19.422 -14.562 -12.438 1 94.06 69 PRO A CA 1
ATOM 539 C C . PRO A 1 69 ? 19.406 -15.945 -11.797 1 94.06 69 PRO A C 1
ATOM 541 O O . PRO A 1 69 ? 18.672 -16.172 -10.828 1 94.06 69 PRO A O 1
ATOM 544 N N . SER A 1 70 ? 20.172 -16.906 -12.414 1 95.56 70 SER A N 1
ATOM 545 C CA . SER A 1 70 ? 20.406 -18.234 -11.875 1 95.56 70 SER A CA 1
ATOM 546 C C . SER A 1 70 ? 19.109 -19.031 -11.758 1 95.56 70 SER A C 1
ATOM 548 O O . SER A 1 70 ? 18.906 -19.766 -10.797 1 95.56 70 SER A O 1
ATOM 550 N N . ASP A 1 71 ? 18.141 -18.703 -12.602 1 94.69 71 ASP A N 1
ATOM 551 C CA . ASP A 1 71 ? 16.875 -19.438 -12.711 1 94.69 71 ASP A CA 1
ATOM 552 C C . ASP A 1 71 ? 16.078 -19.328 -11.406 1 94.69 71 ASP A C 1
ATOM 554 O O . ASP A 1 71 ? 15.492 -20.312 -10.961 1 94.69 71 ASP A O 1
ATOM 558 N N . ARG A 1 72 ? 16.156 -18.156 -10.852 1 96.88 72 ARG A N 1
ATOM 559 C CA . ARG A 1 72 ? 15.508 -17.953 -9.562 1 96.88 72 ARG A CA 1
ATOM 560 C C . ARG A 1 72 ? 14.055 -17.531 -9.742 1 96.88 72 ARG A C 1
ATOM 562 O O . ARG A 1 72 ? 13.328 -17.344 -8.766 1 96.88 72 ARG A O 1
ATOM 569 N N . GLY A 1 73 ? 13.68 -17.312 -11.008 1 98.06 73 GLY A N 1
ATOM 570 C CA . GLY A 1 73 ? 12.273 -17.016 -11.234 1 98.06 73 GLY A CA 1
ATOM 571 C C . GLY A 1 73 ? 12.039 -15.688 -11.922 1 98.06 73 GLY A C 1
ATOM 572 O O . GLY A 1 73 ? 12.875 -15.219 -12.695 1 98.06 73 GLY A O 1
ATOM 573 N N . LEU A 1 74 ? 10.859 -15.156 -11.727 1 98.44 74 LEU A N 1
ATOM 574 C CA . LEU A 1 74 ? 10.414 -13.977 -12.461 1 98.44 74 LEU A CA 1
ATOM 575 C C . LEU A 1 74 ? 9.625 -13.039 -11.562 1 98.44 74 LEU A C 1
ATOM 577 O O . LEU A 1 74 ? 8.719 -13.477 -10.844 1 98.44 74 LEU A O 1
ATOM 581 N N . ILE A 1 75 ? 10.047 -11.797 -11.539 1 98.5 75 ILE A N 1
ATOM 582 C CA . ILE A 1 75 ? 9.25 -10.711 -10.961 1 98.5 75 ILE A CA 1
ATOM 583 C C . ILE A 1 75 ? 8.344 -10.109 -12.039 1 98.5 75 ILE A C 1
ATOM 585 O O . ILE A 1 75 ? 8.836 -9.57 -13.031 1 98.5 75 ILE A O 1
ATOM 589 N N . PRO A 1 76 ? 7.109 -10.234 -11.867 1 98.81 76 PRO A N 1
ATOM 590 C CA . PRO A 1 76 ? 6.23 -9.695 -12.906 1 98.81 76 PRO A CA 1
ATOM 591 C C . PRO A 1 76 ? 6.277 -8.172 -12.984 1 98.81 76 PRO A C 1
ATOM 593 O O . PRO A 1 76 ? 6.473 -7.504 -11.961 1 98.81 76 PRO A O 1
ATOM 596 N N . GLY A 1 77 ? 6.027 -7.684 -14.156 1 98.75 77 GLY A N 1
ATOM 597 C CA . GLY A 1 77 ? 5.918 -6.242 -14.328 1 98.75 77 GLY A CA 1
ATOM 598 C C . GLY A 1 77 ? 4.77 -5.633 -13.547 1 98.75 77 GLY A C 1
ATOM 599 O O . GLY A 1 77 ? 3.703 -6.242 -13.43 1 98.75 77 GLY A O 1
ATOM 600 N N . HIS A 1 78 ? 4.941 -4.438 -13.109 1 98.69 78 HIS A N 1
ATOM 601 C CA . HIS A 1 78 ? 3.934 -3.711 -12.344 1 98.69 78 HIS A CA 1
ATOM 602 C C . HIS A 1 78 ? 4.105 -2.205 -12.5 1 98.69 78 HIS A C 1
ATOM 604 O O . HIS A 1 78 ? 5.152 -1.739 -12.961 1 98.69 78 HIS A O 1
ATOM 610 N N . GLY A 1 79 ? 3.031 -1.477 -12.156 1 98.12 79 GLY A N 1
ATOM 611 C CA . GLY A 1 79 ? 3.037 -0.033 -12.328 1 98.12 79 GLY A CA 1
ATOM 612 C C . GLY A 1 79 ? 2.621 0.4 -13.719 1 98.12 79 GLY A C 1
ATOM 613 O O . GLY A 1 79 ? 2.316 -0.438 -14.57 1 98.12 79 GLY A O 1
ATOM 614 N N . LEU A 1 80 ? 2.672 1.675 -13.953 1 96.44 80 LEU A N 1
ATOM 615 C CA . LEU A 1 80 ? 2.262 2.246 -15.227 1 96.44 80 LEU A CA 1
ATOM 616 C C . LEU A 1 80 ? 3.363 2.09 -16.281 1 96.44 80 LEU A C 1
ATOM 618 O O . LEU A 1 80 ? 4.547 2.047 -15.93 1 96.44 80 LEU A O 1
ATOM 622 N N . PRO A 1 81 ? 2.973 2.031 -17.531 1 95.88 81 PRO A N 1
ATOM 623 C CA . PRO A 1 81 ? 3.979 1.935 -18.594 1 95.88 81 PRO A CA 1
ATOM 624 C C . PRO A 1 81 ? 4.801 3.213 -18.734 1 95.88 81 PRO A C 1
ATOM 626 O O . PRO A 1 81 ? 4.34 4.293 -18.359 1 95.88 81 PRO A O 1
ATOM 629 N N . PRO A 1 82 ? 5.996 3.031 -19.25 1 94.56 82 PRO A N 1
ATOM 630 C CA . PRO A 1 82 ? 6.824 4.207 -19.531 1 94.56 82 PRO A CA 1
ATOM 631 C C . PRO A 1 82 ? 6.336 4.992 -20.75 1 94.56 82 PRO A C 1
ATOM 633 O O . PRO A 1 82 ? 6.891 4.852 -21.844 1 94.56 82 PRO A O 1
ATOM 636 N N . ALA A 1 83 ? 5.34 5.773 -20.609 1 90.62 83 ALA A N 1
ATOM 637 C CA . ALA A 1 83 ? 4.727 6.555 -21.672 1 90.62 83 ALA A CA 1
ATOM 638 C C . ALA A 1 83 ? 4.34 7.945 -21.188 1 90.62 83 ALA A C 1
ATOM 640 O O . ALA A 1 83 ? 3.998 8.125 -20.016 1 90.62 83 ALA A O 1
ATOM 641 N N . PRO A 1 84 ? 4.422 8.891 -22.094 1 87.12 84 PRO A N 1
ATOM 642 C CA . PRO A 1 84 ? 4.078 10.258 -21.719 1 87.12 84 PRO A CA 1
ATOM 643 C C . PRO A 1 84 ? 2.682 10.375 -21.109 1 87.12 84 PRO A C 1
ATOM 645 O O . PRO A 1 84 ? 2.473 11.148 -20.172 1 87.12 84 PRO A O 1
ATOM 648 N N . GLU A 1 85 ? 1.791 9.617 -21.672 1 87.44 85 GLU A N 1
ATOM 649 C CA . GLU A 1 85 ? 0.427 9.648 -21.156 1 87.44 85 GLU A CA 1
ATOM 650 C C . GLU A 1 85 ? 0.375 9.18 -19.703 1 87.44 85 GLU A C 1
ATOM 652 O O . GLU A 1 85 ? -0.421 9.688 -18.906 1 87.44 85 GLU A O 1
ATOM 657 N N . SER A 1 86 ? 1.192 8.242 -19.406 1 88.38 86 SER A N 1
ATOM 658 C CA . SER A 1 86 ? 1.253 7.715 -18.047 1 88.38 86 SER A CA 1
ATOM 659 C C . SER A 1 86 ? 1.841 8.734 -17.078 1 88.38 86 SER A C 1
ATOM 661 O O . SER A 1 86 ? 1.443 8.789 -15.922 1 88.38 86 SER A O 1
ATOM 663 N N . ASP A 1 87 ? 2.689 9.484 -17.625 1 86.44 87 ASP A N 1
ATOM 664 C CA . ASP A 1 87 ? 3.348 10.484 -16.781 1 86.44 87 ASP A CA 1
ATOM 665 C C . ASP A 1 87 ? 2.359 11.555 -16.328 1 86.44 87 ASP A C 1
ATOM 667 O O . ASP A 1 87 ? 2.584 12.219 -15.305 1 86.44 87 ASP A O 1
ATOM 671 N N . ARG A 1 88 ? 1.327 11.711 -16.984 1 90.56 88 ARG A N 1
ATOM 672 C CA . ARG A 1 88 ? 0.349 12.75 -16.688 1 90.56 88 ARG A CA 1
ATOM 673 C C . ARG A 1 88 ? -0.68 12.25 -15.672 1 90.56 88 ARG A C 1
ATOM 675 O O . ARG A 1 88 ? -1.493 13.0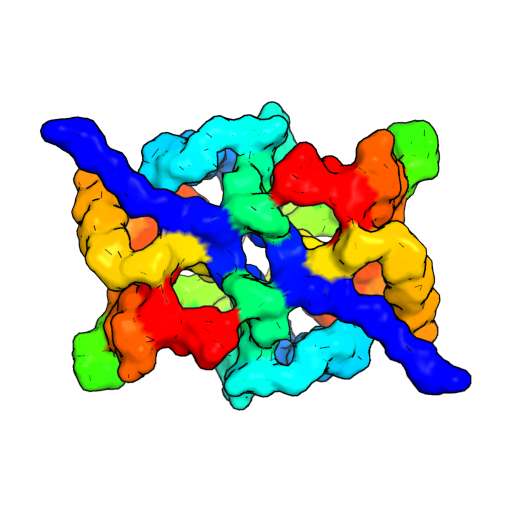31 -15.172 1 90.56 88 ARG A O 1
ATOM 682 N N . VAL A 1 89 ? -0.599 10.977 -15.414 1 93.88 89 VAL A N 1
ATOM 683 C CA . VAL A 1 89 ? -1.574 10.398 -14.492 1 93.88 89 VAL A CA 1
ATOM 684 C C . VAL A 1 89 ? -1.169 10.711 -13.055 1 93.88 89 VAL A C 1
ATOM 686 O O . VAL A 1 89 ? -0.086 10.32 -12.609 1 93.88 89 VAL A O 1
ATOM 689 N N . ASP A 1 90 ? -1.986 11.453 -12.359 1 95.5 90 ASP A N 1
ATOM 690 C CA . ASP A 1 90 ? -1.817 11.625 -10.922 1 95.5 90 ASP A CA 1
ATOM 691 C C . ASP A 1 90 ? -2.461 10.477 -10.148 1 95.5 90 ASP A C 1
ATOM 693 O O . ASP A 1 90 ? -3.688 10.414 -10.031 1 95.5 90 ASP A O 1
ATOM 697 N N . LEU A 1 91 ? -1.64 9.648 -9.57 1 96.88 91 LEU A N 1
ATOM 698 C CA . LEU A 1 91 ? -2.141 8.445 -8.914 1 96.88 91 LEU A CA 1
ATOM 699 C C . LEU A 1 91 ? -2.859 8.797 -7.613 1 96.88 91 LEU A C 1
ATOM 701 O O . LEU A 1 91 ? -3.865 8.172 -7.27 1 96.88 91 LEU A O 1
ATOM 705 N N . LYS A 1 92 ? -2.297 9.734 -6.914 1 98.19 92 LYS A N 1
ATOM 706 C CA . LYS A 1 92 ? -2.867 10.195 -5.652 1 98.19 92 LYS A CA 1
ATOM 707 C C . LYS A 1 92 ? -3.172 9.016 -4.73 1 98.19 92 LYS A C 1
ATOM 709 O O . LYS A 1 92 ? -4.27 8.93 -4.172 1 98.19 92 LYS A O 1
ATOM 714 N N . THR A 1 93 ? -2.258 8.109 -4.656 1 98.69 93 THR A N 1
ATOM 715 C CA . THR A 1 93 ? -2.42 6.906 -3.838 1 98.69 93 THR A CA 1
ATOM 716 C C . THR A 1 93 ? -2.482 7.266 -2.357 1 98.69 93 THR A C 1
ATOM 718 O O . THR A 1 93 ? -1.674 8.062 -1.871 1 98.69 93 THR A O 1
ATOM 721 N N . HIS A 1 94 ? -3.465 6.695 -1.659 1 98.88 94 HIS A N 1
ATOM 722 C CA . HIS A 1 94 ? -3.543 6.848 -0.211 1 98.88 94 HIS A CA 1
ATOM 723 C C . HIS A 1 94 ? -2.76 5.75 0.502 1 98.88 94 HIS A C 1
ATOM 725 O O . HIS A 1 94 ? -2.723 4.609 0.04 1 98.88 94 HIS A O 1
ATOM 731 N N . PHE A 1 95 ? -2.148 6.07 1.612 1 98.94 95 PHE A N 1
ATOM 732 C CA . PHE A 1 95 ? -1.475 5.148 2.52 1 98.94 95 PHE A CA 1
ATOM 733 C C . PHE A 1 95 ? -1.355 5.75 3.914 1 98.94 95 PHE A C 1
ATOM 735 O O . PHE A 1 95 ? -1.539 6.957 4.094 1 98.94 95 PHE A O 1
ATOM 742 N N . ALA A 1 96 ? -1.06 4.898 4.887 1 98.94 96 ALA A N 1
ATOM 743 C CA . ALA A 1 96 ? -0.887 5.441 6.23 1 98.94 96 ALA A CA 1
ATOM 744 C C . ALA A 1 96 ? 0.302 4.797 6.938 1 98.94 96 ALA A C 1
ATOM 746 O O . ALA A 1 96 ? 0.535 3.594 6.797 1 98.94 96 ALA A O 1
ATOM 747 N N . LEU A 1 97 ? 0.959 5.559 7.664 1 98.94 97 LEU A N 1
ATOM 748 C CA . LEU A 1 97 ? 2.043 5.145 8.547 1 98.94 97 LEU A CA 1
ATOM 749 C C . LEU A 1 97 ? 1.684 5.41 10.008 1 98.94 97 LEU A C 1
ATOM 751 O O . LEU A 1 97 ? 1.076 6.434 10.328 1 98.94 97 LEU A O 1
ATOM 755 N N . ALA A 1 98 ? 2.135 4.566 10.859 1 98.75 98 ALA A N 1
ATOM 756 C CA . ALA A 1 98 ? 1.664 4.57 12.242 1 98.75 98 ALA A CA 1
ATOM 757 C C . ALA A 1 98 ? 2.623 5.336 13.148 1 98.75 98 ALA A C 1
ATOM 759 O O . ALA A 1 98 ? 3.842 5.164 13.062 1 98.75 98 ALA A O 1
ATOM 760 N N . VAL A 1 99 ? 2.062 6.176 13.953 1 98.38 99 VAL A N 1
ATOM 761 C CA . VAL A 1 99 ? 2.758 6.711 15.117 1 98.38 99 VAL A CA 1
ATOM 762 C C . VAL A 1 99 ? 2.08 6.223 16.391 1 98.38 99 VAL A C 1
ATOM 764 O O . VAL A 1 99 ? 0.993 5.641 16.344 1 98.38 99 VAL A O 1
ATOM 767 N N . GLU A 1 100 ? 2.645 6.422 17.469 1 95.31 100 GLU A N 1
ATOM 768 C CA . GLU A 1 100 ? 2.229 5.73 18.688 1 95.31 100 GLU A CA 1
ATOM 769 C C . GLU A 1 100 ? 1.067 6.453 19.359 1 95.31 100 GLU A C 1
ATOM 771 O O . GLU A 1 100 ? 0.087 5.82 19.766 1 95.31 100 GLU A O 1
ATOM 776 N N . LYS A 1 101 ? 1.235 7.824 19.547 1 96.19 101 LYS A N 1
ATOM 777 C CA . LYS A 1 101 ? 0.277 8.562 20.359 1 96.19 101 LYS A CA 1
ATOM 778 C C . LYS A 1 101 ? -0.284 9.758 19.609 1 96.19 101 LYS A C 1
ATOM 780 O O . LYS A 1 101 ? 0.327 10.234 18.641 1 96.19 101 LYS A O 1
ATOM 785 N N . ASN A 1 102 ? -1.391 10.25 20.094 1 97.06 102 ASN A N 1
ATOM 786 C CA . ASN A 1 102 ? -2.033 11.414 19.484 1 97.06 102 ASN A CA 1
ATOM 787 C C . ASN A 1 102 ? -1.128 12.641 19.531 1 97.06 102 ASN A C 1
ATOM 789 O O . ASN A 1 102 ? -1.115 13.438 18.594 1 97.06 102 ASN A O 1
ATOM 793 N N . GLU A 1 103 ? -0.412 12.805 20.578 1 96.94 103 GLU A N 1
ATOM 794 C CA . GLU A 1 103 ? 0.501 13.938 20.719 1 96.94 103 GLU A CA 1
ATOM 795 C C . GLU A 1 103 ? 1.557 13.922 19.609 1 96.94 103 GLU A C 1
ATOM 797 O O . GLU A 1 103 ? 2.066 14.977 19.219 1 96.94 103 GLU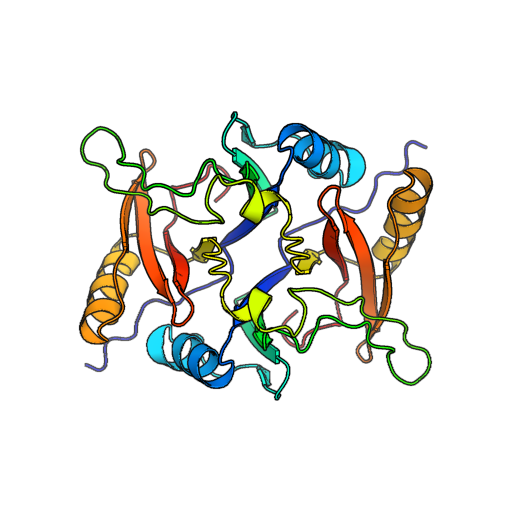 A O 1
ATOM 802 N N . ASP A 1 104 ? 1.86 12.742 19.141 1 98.12 104 ASP A N 1
ATOM 803 C CA . ASP A 1 104 ? 2.816 12.602 18.047 1 98.12 104 ASP A CA 1
ATOM 804 C C . ASP A 1 104 ? 2.322 13.312 16.781 1 98.12 104 ASP A C 1
ATOM 806 O O . ASP A 1 104 ? 3.117 13.883 16.031 1 98.12 104 ASP A O 1
ATOM 810 N N . ILE A 1 105 ? 1.038 13.273 16.594 1 98.44 105 ILE A N 1
ATOM 811 C CA . ILE A 1 105 ? 0.434 13.891 15.414 1 98.44 105 ILE A CA 1
ATOM 812 C C . ILE A 1 105 ? 0.688 15.391 15.422 1 98.44 105 ILE A C 1
ATOM 814 O O . ILE A 1 105 ? 1.033 15.977 14.391 1 98.44 105 ILE A O 1
ATOM 818 N N . GLU A 1 106 ? 0.577 16 16.516 1 96.81 106 GLU A N 1
ATOM 819 C CA . GLU A 1 106 ? 0.794 17.438 16.641 1 96.81 106 GLU A CA 1
ATOM 820 C C . GLU A 1 106 ? 2.244 17.812 16.344 1 96.81 106 GLU A C 1
ATOM 822 O O . GLU A 1 106 ? 2.512 18.812 15.672 1 96.81 106 GLU A O 1
ATOM 827 N N . GLN A 1 107 ? 3.066 17.016 16.859 1 97.88 107 GLN A N 1
ATOM 828 C CA . GLN A 1 107 ? 4.484 17.266 16.609 1 97.88 107 GLN A CA 1
ATOM 829 C C . GLN A 1 107 ? 4.812 17.125 15.125 1 97.88 107 GLN A C 1
ATOM 831 O O . GLN A 1 107 ? 5.531 17.969 14.562 1 97.88 107 GLN A O 1
ATOM 836 N N . TRP A 1 108 ? 4.312 16.141 14.516 1 98.56 108 TRP A N 1
ATOM 837 C CA . TRP A 1 108 ? 4.566 15.938 13.094 1 98.56 108 TRP A CA 1
ATOM 838 C C . TRP A 1 108 ? 3.924 17.047 12.266 1 98.56 108 TRP A C 1
ATOM 840 O O . TRP A 1 108 ? 4.477 17.469 11.242 1 98.56 108 TRP A O 1
ATOM 850 N N . GLU A 1 109 ? 2.754 17.469 12.664 1 98.38 109 GLU A N 1
ATOM 851 C CA . GLU A 1 109 ? 2.125 18.562 11.938 1 98.38 109 GLU A CA 1
ATOM 852 C C . GLU A 1 109 ? 3.035 19.797 11.906 1 98.38 109 GLU A C 1
ATOM 854 O O . GLU A 1 109 ? 3.236 20.391 10.844 1 98.38 109 GLU A O 1
ATOM 859 N N . GLN A 1 110 ? 3.494 20.109 13.055 1 97.88 110 GLN A N 1
ATOM 860 C CA . GLN A 1 110 ? 4.383 21.266 13.125 1 97.88 110 GLN A CA 1
ATOM 861 C C . GLN A 1 110 ? 5.629 21.062 12.273 1 97.88 110 GLN A C 1
ATOM 863 O O . GLN A 1 110 ? 6.035 21.953 11.523 1 97.88 110 GLN A O 1
ATOM 868 N N . GLU A 1 111 ? 6.176 19.906 12.367 1 98.06 111 GLU A N 1
ATOM 869 C CA . GLU A 1 111 ? 7.379 19.609 11.602 1 98.06 111 GLU A CA 1
ATOM 870 C C . GLU A 1 111 ? 7.121 19.703 10.102 1 98.06 111 GLU A C 1
ATOM 872 O O . GLU A 1 111 ? 7.906 20.312 9.375 1 98.06 111 GLU A O 1
ATOM 877 N N . LEU A 1 112 ? 6.055 19.094 9.641 1 98.62 112 LEU A N 1
ATOM 878 C CA . LEU A 1 112 ? 5.754 19.094 8.211 1 98.62 112 LEU A CA 1
ATOM 879 C C . LEU A 1 112 ? 5.445 20.5 7.715 1 98.62 112 LEU A C 1
ATOM 881 O O . LEU A 1 112 ? 5.832 20.875 6.602 1 98.62 112 LEU A O 1
ATOM 885 N N . LYS A 1 113 ? 4.828 21.281 8.531 1 98.25 113 LYS A N 1
ATOM 886 C CA . LYS A 1 113 ? 4.594 22.672 8.18 1 98.25 113 LYS A CA 1
ATOM 887 C C . LYS A 1 113 ? 5.91 23.438 8.062 1 98.25 113 LYS A C 1
ATOM 889 O O . LYS A 1 113 ? 6.109 24.203 7.113 1 98.25 113 LYS A O 1
ATOM 894 N N . ASP A 1 114 ? 6.742 23.234 9.008 1 97.62 114 ASP A N 1
ATOM 895 C CA . ASP A 1 114 ? 8.047 23.906 9.008 1 97.62 114 ASP A CA 1
ATOM 896 C C . ASP A 1 114 ? 8.844 23.531 7.758 1 97.62 114 ASP A C 1
ATOM 898 O O . ASP A 1 114 ? 9.633 24.344 7.262 1 97.62 114 ASP A O 1
ATOM 902 N N . LYS A 1 115 ? 8.594 22.359 7.289 1 97.94 115 LYS A N 1
ATOM 903 C CA . LYS A 1 115 ? 9.297 21.875 6.102 1 97.94 115 LYS A CA 1
ATOM 904 C C . LYS A 1 115 ? 8.516 22.203 4.832 1 97.94 115 LYS A C 1
ATOM 906 O O . LYS A 1 115 ? 8.859 21.719 3.748 1 97.94 115 LYS A O 1
ATOM 911 N N . GLU A 1 116 ? 7.395 22.828 5.008 1 98.19 116 GLU A N 1
ATOM 912 C CA . GLU A 1 116 ? 6.57 23.344 3.916 1 98.19 116 GLU A CA 1
ATOM 913 C C . GLU A 1 116 ? 5.91 22.203 3.145 1 98.19 116 GLU A C 1
ATOM 915 O O . GLU A 1 116 ? 5.75 22.281 1.926 1 98.19 116 GLU A O 1
ATOM 920 N N . VAL A 1 117 ? 5.719 21.156 3.832 1 98.81 117 VAL A N 1
ATOM 921 C CA . VAL A 1 117 ? 4.914 20.078 3.27 1 98.81 117 VAL A CA 1
ATOM 922 C C . VAL A 1 117 ? 3.438 20.469 3.291 1 98.81 117 VAL A C 1
ATOM 924 O O . VAL A 1 117 ? 2.945 21 4.285 1 98.81 117 VAL A O 1
ATOM 927 N N . LYS A 1 118 ? 2.766 20.219 2.201 1 98.75 118 LYS A N 1
ATOM 928 C CA . LYS A 1 118 ? 1.347 20.547 2.121 1 98.75 118 LYS A CA 1
ATOM 929 C C . LYS A 1 118 ? 0.516 19.656 3.029 1 98.75 118 LYS A C 1
ATOM 931 O O . LYS A 1 118 ? 0.476 18.438 2.838 1 98.75 118 LYS A O 1
ATOM 936 N N . ILE A 1 119 ? -0.157 20.234 3.986 1 98.81 119 ILE A N 1
ATOM 937 C CA . ILE A 1 119 ? -1.11 19.531 4.832 1 98.81 119 ILE A CA 1
ATOM 938 C C . ILE A 1 119 ? -2.475 19.484 4.145 1 98.81 119 ILE A C 1
ATOM 940 O O . ILE A 1 119 ? -3.016 20.516 3.758 1 98.81 119 ILE A O 1
ATOM 944 N N . LEU A 1 120 ? -2.98 18.344 4.027 1 98.88 120 LEU A N 1
ATOM 945 C CA . LEU A 1 120 ? -4.184 18.156 3.221 1 98.88 120 LEU A CA 1
ATOM 946 C C . LEU A 1 120 ? -5.418 18.047 4.105 1 98.88 120 LEU A C 1
ATOM 948 O O . LEU A 1 120 ? -6.539 18.281 3.648 1 98.88 120 LEU A O 1
ATOM 952 N N . GLY A 1 121 ? -5.195 17.594 5.332 1 98.62 121 GLY A N 1
ATOM 953 C CA . GLY A 1 121 ? -6.316 17.406 6.238 1 98.62 121 GLY A CA 1
ATOM 954 C C . GLY A 1 121 ? -5.906 16.812 7.578 1 98.62 121 GLY A C 1
ATOM 955 O O . GLY A 1 121 ? -4.766 16.375 7.746 1 98.62 121 GLY A O 1
ATOM 956 N N . LYS A 1 122 ? -6.836 16.875 8.516 1 98.56 122 LYS A N 1
ATOM 957 C CA . LYS A 1 122 ? -6.746 16.25 9.828 1 98.56 122 LYS A CA 1
ATOM 958 C C . LYS A 1 122 ? -8.094 15.664 10.25 1 98.56 122 LYS A C 1
ATOM 960 O O . LYS A 1 122 ? -9.148 16.188 9.875 1 98.56 122 LYS A O 1
ATOM 965 N N . VAL A 1 123 ? -7.973 14.633 11.008 1 98.56 123 VAL A N 1
ATOM 966 C CA . VAL A 1 123 ? -9.211 14.031 11.5 1 98.56 123 VAL A CA 1
ATOM 967 C C . VAL A 1 123 ? -9.039 13.625 12.961 1 98.56 123 VAL A C 1
ATOM 969 O O . VAL A 1 123 ? -8 13.062 13.336 1 98.56 123 VAL A O 1
ATOM 972 N N . GLU A 1 124 ? -9.977 13.938 13.758 1 98.06 124 GLU A N 1
ATOM 973 C CA . GLU A 1 124 ? -10.164 13.32 15.07 1 98.06 124 GLU A CA 1
ATOM 974 C C . GLU A 1 124 ? -11.234 12.234 15.023 1 98.06 124 GLU A C 1
ATOM 976 O O . GLU A 1 124 ? -12.422 12.531 14.906 1 98.06 124 GLU A O 1
ATOM 981 N N . TRP A 1 125 ? -10.859 11.047 15.234 1 97.5 125 TRP A N 1
ATOM 982 C CA . TRP A 1 125 ? -11.758 9.922 15.016 1 97.5 125 TRP A CA 1
ATOM 983 C C . TRP A 1 125 ? -12.625 9.672 16.25 1 97.5 125 TRP A C 1
ATOM 985 O O . TRP A 1 125 ? -12.242 10.016 17.375 1 97.5 125 TRP A O 1
ATOM 995 N N . PRO A 1 126 ? -13.727 8.984 16.078 1 94.31 126 PRO A N 1
ATOM 996 C CA . PRO A 1 126 ? -14.672 8.789 17.188 1 94.31 126 PRO A CA 1
ATOM 997 C C . PRO A 1 126 ? -14.086 7.961 18.328 1 94.31 126 PRO A C 1
ATOM 999 O O . PRO A 1 126 ? -14.453 8.156 19.484 1 94.31 126 PRO A O 1
ATOM 1002 N N . LYS A 1 127 ? -13.195 7.148 18.031 1 93.88 127 LYS A N 1
ATOM 1003 C CA . LYS A 1 127 ? -12.633 6.281 19.062 1 93.88 127 LYS A CA 1
ATOM 1004 C C . LYS A 1 127 ? -11.398 6.914 19.703 1 93.88 127 LYS A C 1
ATOM 1006 O O . LYS A 1 127 ? -10.68 6.262 20.469 1 93.88 127 LYS A O 1
ATOM 1011 N N . GLY A 1 128 ? -11.07 8.125 19.25 1 95.44 128 GLY A N 1
ATOM 1012 C CA . GLY A 1 128 ? -10.07 8.906 19.953 1 95.44 128 GLY A CA 1
ATOM 1013 C C . GLY A 1 128 ? -8.789 9.094 19.156 1 95.44 128 GLY A C 1
ATOM 1014 O O . GLY A 1 128 ? -7.941 9.914 19.531 1 95.44 128 GLY A O 1
ATOM 1015 N N . GLY A 1 129 ? -8.609 8.352 18.094 1 97.31 129 GLY A N 1
ATOM 1016 C CA . GLY A 1 129 ? -7.406 8.492 17.297 1 97.31 129 GLY A CA 1
ATOM 1017 C C . GLY A 1 129 ? -7.371 9.773 16.5 1 97.31 129 GLY A C 1
ATOM 1018 O O . GLY A 1 129 ? -8.406 10.414 16.297 1 97.31 129 GLY A O 1
ATOM 1019 N N . LYS A 1 130 ? -6.172 10.164 16.062 1 98.5 130 LYS A N 1
ATOM 1020 C CA . LYS A 1 130 ? -5.98 11.336 15.211 1 98.5 130 LYS A CA 1
ATOM 1021 C C . LYS A 1 130 ? -5.191 10.984 13.953 1 98.5 130 LYS A C 1
ATOM 1023 O O . LYS A 1 130 ? -4.297 10.133 13.992 1 98.5 130 LYS A O 1
ATOM 1028 N N . SER A 1 131 ? -5.551 11.633 12.891 1 98.75 131 SER A N 1
ATOM 1029 C CA . SER A 1 131 ? -4.844 11.5 11.625 1 98.75 131 SER A CA 1
ATOM 1030 C C . SER A 1 131 ? -4.371 12.859 11.109 1 98.75 131 SER A C 1
ATOM 1032 O O . SER A 1 131 ? -5.082 13.852 11.234 1 98.75 131 SER A O 1
ATOM 1034 N N . LEU A 1 132 ? -3.246 12.891 10.609 1 98.94 132 LEU A N 1
ATOM 1035 C CA . LEU A 1 132 ? -2.701 14 9.836 1 98.94 132 LEU A CA 1
ATOM 1036 C C . LEU A 1 132 ? -2.441 13.578 8.391 1 98.94 132 LEU A C 1
ATOM 1038 O O . LEU A 1 132 ? -1.73 12.594 8.148 1 98.94 132 LEU A O 1
ATOM 1042 N N . TYR A 1 133 ? -3.023 14.273 7.457 1 98.94 133 TYR A N 1
ATOM 1043 C CA . TYR A 1 133 ? -2.848 13.953 6.043 1 98.94 133 TYR A CA 1
ATOM 1044 C C . TYR A 1 133 ? -1.931 14.961 5.363 1 98.94 133 TYR A C 1
ATOM 1046 O O . TYR A 1 133 ? -2.018 16.172 5.633 1 98.94 133 TYR A O 1
ATOM 1054 N N . PHE A 1 134 ? -1.103 14.438 4.477 1 98.94 134 PHE A N 1
ATOM 1055 C CA . PHE A 1 134 ? -0.143 15.297 3.785 1 98.94 134 PHE A CA 1
ATOM 1056 C C . PHE A 1 134 ? 0.057 14.828 2.348 1 98.94 134 PHE A C 1
ATOM 1058 O O . PHE A 1 134 ? -0.299 13.703 1.998 1 98.94 134 PHE A O 1
ATOM 1065 N N . ALA A 1 135 ? 0.586 15.672 1.511 1 98.88 135 ALA A N 1
ATOM 1066 C CA . ALA A 1 135 ? 0.968 15.32 0.145 1 98.88 135 ALA A CA 1
ATOM 1067 C C . ALA A 1 135 ? 2.461 15.016 0.053 1 98.88 135 ALA A C 1
ATOM 1069 O O . ALA A 1 135 ? 3.291 15.805 0.511 1 98.88 135 ALA A O 1
ATOM 1070 N N . ASP A 1 136 ? 2.768 13.883 -0.519 1 98.75 136 ASP A N 1
ATOM 1071 C CA . ASP A 1 136 ? 4.184 13.648 -0.793 1 98.75 136 ASP A CA 1
ATOM 1072 C C . ASP A 1 136 ? 4.605 14.312 -2.104 1 98.75 136 ASP A C 1
ATOM 1074 O O . ASP A 1 136 ? 3.797 14.969 -2.762 1 98.75 136 ASP A O 1
ATOM 1078 N N . PRO A 1 137 ? 5.824 14.203 -2.557 1 98.44 137 PRO A N 1
ATOM 1079 C CA . PRO A 1 137 ? 6.312 14.945 -3.723 1 98.44 137 PRO A CA 1
ATOM 1080 C C . PRO A 1 137 ? 5.543 14.609 -5 1 98.44 137 PRO A C 1
ATOM 1082 O O . PRO A 1 137 ? 5.508 15.414 -5.934 1 98.44 137 PRO A O 1
ATOM 1085 N N . ASP A 1 138 ? 4.926 13.445 -5.07 1 97.94 138 ASP A N 1
ATOM 1086 C CA . ASP A 1 138 ? 4.215 13.031 -6.273 1 97.94 138 ASP A CA 1
ATOM 1087 C C . ASP A 1 138 ? 2.707 13.234 -6.121 1 97.94 138 ASP A C 1
ATOM 1089 O O . ASP A 1 138 ? 1.93 12.844 -6.992 1 97.94 138 ASP A O 1
ATOM 1093 N N . GLY A 1 139 ? 2.354 13.742 -4.988 1 98 139 GLY A N 1
ATOM 1094 C CA . GLY A 1 139 ? 0.942 14.023 -4.777 1 98 139 GLY A CA 1
ATOM 1095 C C . GLY A 1 139 ? 0.182 12.852 -4.184 1 98 139 GLY A C 1
ATOM 1096 O O . GLY A 1 139 ? -1.046 12.891 -4.082 1 98 139 GLY A O 1
ATOM 1097 N N . HIS A 1 140 ? 0.879 11.773 -3.875 1 98.81 140 HIS A N 1
ATOM 1098 C CA . HIS A 1 140 ? 0.214 10.75 -3.08 1 98.81 140 HIS A CA 1
ATOM 1099 C C . HIS A 1 140 ? -0.279 11.312 -1.753 1 98.81 140 HIS A C 1
ATOM 1101 O O . HIS A 1 140 ? 0.291 12.281 -1.233 1 98.81 140 HIS A O 1
ATOM 1107 N N . VAL A 1 141 ? -1.35 10.68 -1.263 1 98.94 141 VAL A N 1
ATOM 1108 C CA . VAL A 1 141 ? -1.98 11.172 -0.042 1 98.94 141 VAL A CA 1
ATOM 1109 C C . VAL A 1 141 ? -1.551 10.32 1.145 1 98.94 141 VAL A C 1
ATOM 1111 O O . VAL A 1 141 ? -2.119 9.25 1.385 1 98.94 141 VAL A O 1
ATOM 1114 N N . GLY A 1 142 ? -0.589 10.828 1.839 1 98.94 142 GLY A N 1
ATOM 1115 C CA . GLY A 1 142 ? -0.102 10.141 3.025 1 98.94 142 GLY A CA 1
ATOM 1116 C C . GLY A 1 142 ? -0.878 10.5 4.281 1 98.94 142 GLY A C 1
ATOM 1117 O O . GLY A 1 142 ? -1.407 11.602 4.398 1 98.94 142 GLY A O 1
ATOM 1118 N N . GLU A 1 143 ? -0.813 9.555 5.199 1 98.94 143 GLU A N 1
ATOM 1119 C CA . GLU A 1 143 ? -1.443 9.734 6.504 1 98.94 143 GLU A CA 1
ATOM 1120 C C . GLU A 1 143 ? -0.516 9.289 7.633 1 98.94 143 GLU A C 1
ATOM 1122 O O . GLU A 1 143 ? 0.06 8.203 7.574 1 98.94 143 GLU A O 1
ATOM 1127 N N . LEU A 1 144 ? -0.277 10.125 8.555 1 98.88 144 LEU A N 1
ATOM 1128 C CA . LEU A 1 144 ? 0.204 9.703 9.859 1 98.88 144 LEU A CA 1
ATOM 1129 C C . LEU A 1 144 ? -0.96 9.469 10.82 1 98.88 144 LEU A C 1
ATOM 1131 O O . LEU A 1 144 ? -1.802 10.352 11.008 1 98.88 144 LEU A O 1
ATOM 1135 N N . ALA A 1 145 ? -0.938 8.289 11.359 1 98.81 145 ALA A N 1
ATOM 1136 C CA . ALA A 1 145 ? -2.102 7.879 12.148 1 98.81 145 ALA A CA 1
ATOM 1137 C C . ALA A 1 145 ? -1.686 7.387 13.531 1 98.81 145 ALA A C 1
ATOM 1139 O O . ALA A 1 145 ? -0.739 6.605 13.656 1 98.81 145 ALA A O 1
ATOM 1140 N N . ALA A 1 146 ? -2.402 7.812 14.531 1 98.31 146 ALA A N 1
ATOM 1141 C CA . ALA A 1 146 ? -2.252 7.309 15.891 1 98.31 146 ALA A CA 1
ATOM 1142 C C . ALA A 1 146 ? -3.367 6.324 16.234 1 98.31 146 ALA A C 1
ATOM 1144 O O . ALA A 1 146 ? -4.387 6.266 15.547 1 98.31 146 ALA A O 1
ATOM 1145 N N . ARG A 1 147 ? -3.129 5.555 17.281 1 96.19 147 ARG A N 1
ATOM 1146 C CA . ARG A 1 147 ? -4.078 4.516 17.688 1 96.19 147 ARG A CA 1
ATOM 1147 C C . ARG A 1 147 ? -5.457 5.113 17.953 1 96.19 147 ARG A C 1
ATOM 1149 O O . ARG A 1 147 ? -5.57 6.273 18.359 1 96.19 147 ARG A O 1
ATOM 1156 N N . GLY A 1 148 ? -6.477 4.285 17.781 1 96 148 GLY A N 1
ATOM 1157 C CA . GLY A 1 148 ? -7.84 4.715 18.031 1 96 148 GLY A CA 1
ATOM 1158 C C . GLY A 1 148 ? -8.609 5.02 16.75 1 96 148 GLY A C 1
ATOM 1159 O O . GLY A 1 148 ? -9.531 5.836 16.766 1 96 148 GLY A O 1
ATOM 1160 N N . ILE A 1 149 ? -8.188 4.414 15.648 1 95.94 149 ILE A N 1
ATOM 1161 C CA . ILE A 1 149 ? -8.898 4.574 14.383 1 95.94 149 ILE A CA 1
ATOM 1162 C C . ILE A 1 149 ? -9.664 3.297 14.055 1 95.94 149 ILE A C 1
ATOM 1164 O O . ILE A 1 149 ? -10.859 3.344 13.758 1 95.94 149 ILE A O 1
ATOM 1168 N N . TRP A 1 150 ? -8.938 2.166 14.164 1 95.38 150 TRP A N 1
ATOM 1169 C CA . TRP A 1 150 ? -9.516 0.884 13.781 1 95.38 150 TRP A CA 1
ATOM 1170 C C . TRP A 1 150 ? -9.688 -0.025 14.992 1 95.38 150 TRP A C 1
ATOM 1172 O O . TRP A 1 150 ? -8.961 0.107 15.977 1 95.38 150 TRP A O 1
ATOM 1182 N N . PRO A 1 151 ? -10.602 -0.98 14.922 1 92.75 151 PRO A N 1
ATOM 1183 C CA . PRO A 1 151 ? -10.828 -1.843 16.078 1 92.75 151 PRO A CA 1
ATOM 1184 C C . PRO A 1 151 ? -9.641 -2.746 16.391 1 92.75 151 PRO A C 1
ATOM 1186 O O . PRO A 1 151 ? -9.406 -3.102 17.547 1 92.75 151 PRO A O 1
ATOM 1189 N N . HIS A 1 152 ? -8.844 -3.141 15.398 1 92.75 152 HIS A N 1
ATOM 1190 C CA . HIS A 1 152 ? -7.77 -4.113 15.586 1 92.75 152 HIS A CA 1
ATOM 1191 C C . HIS A 1 152 ? -6.457 -3.424 15.953 1 92.75 152 HIS A C 1
ATOM 1193 O O . HIS A 1 152 ? -5.488 -4.086 16.328 1 92.75 152 HIS A O 1
ATOM 1199 N N . TRP A 1 153 ? -6.523 -2.188 15.766 1 90 153 TRP A N 1
ATOM 1200 C CA . TRP A 1 153 ? -5.328 -1.398 16.062 1 90 153 TRP A CA 1
ATOM 1201 C C . TRP A 1 153 ? -5.699 -0.08 16.734 1 90 153 TRP A C 1
ATOM 1203 O O . TRP A 1 153 ? -6.621 0.611 16.297 1 90 153 TRP A O 1
ATOM 1213 N N . MET B 1 1 ? 16.453 22.453 21.141 1 37.69 1 MET B N 1
ATOM 1214 C CA . MET B 1 1 ? 16.766 21.031 21.266 1 37.69 1 MET B CA 1
ATOM 1215 C C . MET B 1 1 ? 16.375 20.266 20.016 1 37.69 1 MET B C 1
ATOM 1217 O O . MET B 1 1 ? 15.336 20.562 19.406 1 37.69 1 MET B O 1
ATOM 1221 N N . ALA B 1 2 ? 17.188 19.922 19.188 1 44.28 2 ALA B N 1
ATOM 1222 C CA . ALA B 1 2 ? 16.875 19.219 17.953 1 44.28 2 ALA B CA 1
ATOM 1223 C C . ALA B 1 2 ? 15.75 18.203 18.188 1 44.28 2 ALA B C 1
ATOM 1225 O O . ALA B 1 2 ? 15.938 17.203 18.859 1 44.28 2 ALA B O 1
ATOM 1226 N N . SER B 1 3 ? 14.461 18.578 18.562 1 56.06 3 SER B N 1
ATOM 1227 C CA . SER B 1 3 ? 13.344 17.812 19.109 1 56.06 3 SER B CA 1
ATOM 1228 C C . SER B 1 3 ? 13.156 16.5 18.344 1 56.06 3 SER B C 1
ATOM 1230 O O . SER B 1 3 ? 13.172 16.469 17.125 1 56.06 3 SER B O 1
ATOM 1232 N N . ASN B 1 4 ? 13.531 15.32 19.031 1 82 4 ASN B N 1
ATOM 1233 C CA . ASN B 1 4 ? 13.43 13.961 18.516 1 82 4 ASN B CA 1
ATOM 1234 C C . ASN B 1 4 ? 12.016 13.633 18.062 1 82 4 ASN B C 1
ATOM 1236 O O . ASN B 1 4 ? 11.094 13.586 18.891 1 82 4 ASN B O 1
ATOM 1240 N N . LEU B 1 5 ? 11.719 13.797 16.844 1 92.19 5 LEU B N 1
ATOM 1241 C CA . LEU B 1 5 ? 10.391 13.5 16.312 1 92.19 5 LEU B CA 1
ATOM 1242 C C . LEU B 1 5 ? 9.969 12.078 16.656 1 92.19 5 LEU B C 1
ATOM 1244 O O . LEU B 1 5 ? 10.812 11.188 16.766 1 92.19 5 LEU B O 1
ATOM 1248 N N . PRO B 1 6 ? 8.633 11.992 16.969 1 96.25 6 PRO B N 1
ATOM 1249 C CA . PRO B 1 6 ? 8.141 10.641 17.25 1 96.25 6 PRO B CA 1
ATOM 1250 C C . PRO B 1 6 ? 8.43 9.664 16.125 1 96.25 6 PRO B C 1
ATOM 1252 O O . PRO B 1 6 ? 8.383 10.039 14.945 1 96.25 6 PRO B O 1
ATOM 1255 N N . LYS B 1 7 ? 8.633 8.469 16.5 1 95.75 7 LYS B N 1
ATOM 1256 C CA . LYS B 1 7 ? 9 7.438 15.523 1 95.75 7 LYS B CA 1
ATOM 1257 C C . LYS B 1 7 ? 7.781 6.984 14.719 1 95.75 7 LYS B C 1
ATOM 1259 O O . LYS B 1 7 ? 6.691 6.816 15.273 1 95.75 7 LYS B O 1
ATOM 1264 N N . ILE B 1 8 ? 7.953 6.785 13.516 1 98.25 8 ILE B N 1
ATOM 1265 C CA . ILE B 1 8 ? 7.012 6.074 12.656 1 98.25 8 ILE B CA 1
ATOM 1266 C C . ILE B 1 8 ? 7.312 4.578 12.688 1 98.25 8 ILE B C 1
ATOM 1268 O O . ILE B 1 8 ? 8.406 4.148 12.297 1 98.25 8 ILE B O 1
ATOM 1272 N N . SER B 1 9 ? 6.375 3.758 13.055 1 97.75 9 SER B N 1
ATOM 1273 C CA . SER B 1 9 ? 6.719 2.396 13.461 1 97.75 9 SER B CA 1
ATOM 1274 C C . SER B 1 9 ? 6.531 1.416 12.305 1 97.75 9 SER B C 1
ATOM 1276 O O . SER B 1 9 ? 7.34 0.503 12.125 1 97.75 9 SER B O 1
ATOM 1278 N N . HIS B 1 10 ? 5.469 1.502 11.562 1 98.38 10 HIS B N 1
ATOM 1279 C CA . HIS B 1 10 ? 5.184 0.54 10.5 1 98.38 10 HIS B CA 1
ATOM 1280 C C . HIS B 1 10 ? 4.141 1.085 9.531 1 98.38 10 HIS B C 1
ATOM 1282 O O . HIS B 1 10 ? 3.568 2.152 9.758 1 98.38 10 HIS B O 1
ATOM 1288 N N . VAL B 1 11 ? 4.004 0.438 8.43 1 98.75 11 VAL B N 1
ATOM 1289 C CA . VAL B 1 11 ? 2.891 0.68 7.516 1 98.75 11 VAL B CA 1
ATOM 1290 C C . VAL B 1 11 ? 1.578 0.273 8.18 1 98.75 11 VAL B C 1
ATOM 1292 O O . VAL B 1 11 ? 1.415 -0.877 8.594 1 98.75 11 VAL B O 1
ATOM 1295 N N . LEU B 1 12 ? 0.759 1.207 8.281 1 98.81 12 LEU B N 1
ATOM 1296 C CA . LEU B 1 12 ? -0.518 0.907 8.914 1 98.81 12 LEU B CA 1
ATOM 1297 C C . LEU B 1 12 ? -1.562 0.505 7.879 1 98.81 12 LEU B C 1
ATOM 1299 O O . LEU B 1 12 ? -2.342 -0.424 8.102 1 98.81 12 LEU B O 1
ATOM 1303 N N . GLU B 1 13 ? -1.597 1.249 6.816 1 98.88 13 GLU B N 1
ATOM 1304 C CA . GLU B 1 13 ? -2.621 0.997 5.809 1 98.88 13 GLU B CA 1
ATOM 1305 C C . GLU B 1 13 ? -2.002 0.832 4.422 1 98.88 13 GLU B C 1
ATOM 1307 O O . GLU B 1 13 ? -1.32 1.733 3.93 1 98.88 13 GLU B O 1
ATOM 1312 N N . LEU B 1 14 ? -2.262 -0.307 3.836 1 98.69 14 LEU B N 1
ATOM 1313 C CA . LEU B 1 14 ? -2.143 -0.498 2.395 1 98.69 14 LEU B CA 1
ATOM 1314 C C . LEU B 1 14 ? -3.49 -0.297 1.707 1 98.69 14 LEU B C 1
ATOM 1316 O O . LEU B 1 14 ? -4.508 -0.825 2.16 1 98.69 14 LEU B O 1
ATOM 1320 N N . CYS B 1 15 ? -3.439 0.451 0.61 1 98.81 15 CYS B N 1
ATOM 1321 C CA . CYS B 1 15 ? -4.699 0.779 -0.05 1 98.81 15 CYS B CA 1
ATOM 1322 C C . CYS B 1 15 ? -4.648 0.413 -1.528 1 98.81 15 CYS B C 1
ATOM 1324 O O . CYS B 1 15 ? -3.688 0.745 -2.223 1 98.81 15 CYS B O 1
ATOM 1326 N N . LEU B 1 16 ? -5.637 -0.282 -1.984 1 98.81 16 LEU B N 1
ATOM 1327 C CA . LEU B 1 16 ? -5.836 -0.55 -3.404 1 98.81 16 LEU B CA 1
ATOM 1328 C C . LEU B 1 16 ? -7.156 0.043 -3.891 1 98.81 16 LEU B C 1
ATOM 1330 O O . LEU B 1 16 ? -8.094 0.204 -3.107 1 98.81 16 LEU B O 1
ATOM 1334 N N . TYR B 1 17 ? -7.172 0.371 -5.133 1 98.62 17 TYR B N 1
ATOM 1335 C CA . TYR B 1 17 ? -8.375 0.889 -5.781 1 98.62 17 TYR B CA 1
ATOM 1336 C C . TYR B 1 17 ? -8.945 -0.128 -6.762 1 98.62 17 TYR B C 1
ATOM 1338 O O . TYR B 1 17 ? -8.234 -0.629 -7.633 1 98.62 17 TYR B O 1
ATOM 1346 N N . ALA B 1 18 ? -10.195 -0.374 -6.656 1 98.12 18 ALA B N 1
ATOM 1347 C CA . ALA B 1 18 ? -10.852 -1.4 -7.457 1 98.12 18 ALA B CA 1
ATOM 1348 C C . ALA B 1 18 ? -11.906 -0.787 -8.375 1 98.12 18 ALA B C 1
ATOM 1350 O O . ALA B 1 18 ? -12.641 0.116 -7.965 1 98.12 18 ALA B O 1
ATOM 1351 N N . ARG B 1 19 ? -12 -1.317 -9.594 1 97.25 19 ARG B N 1
ATOM 1352 C CA . ARG B 1 19 ? -13.07 -0.925 -10.516 1 97.25 19 ARG B CA 1
ATOM 1353 C C . ARG B 1 19 ? -14.414 -1.491 -10.062 1 97.25 19 ARG B C 1
ATOM 1355 O O . ARG B 1 19 ? -15.461 -0.882 -10.297 1 97.25 19 ARG B O 1
ATOM 1362 N N . ASN B 1 20 ? -14.406 -2.656 -9.562 1 97.56 20 ASN B N 1
ATOM 1363 C CA . ASN B 1 20 ? -15.547 -3.355 -8.977 1 97.56 20 ASN B CA 1
ATOM 1364 C C . ASN B 1 20 ? -15.25 -3.816 -7.551 1 97.56 20 ASN B C 1
ATOM 1366 O O . ASN B 1 20 ? -14.719 -4.91 -7.348 1 97.56 20 ASN B O 1
ATOM 1370 N N . LEU B 1 21 ? -15.664 -3 -6.543 1 98.56 21 LEU B N 1
ATOM 1371 C CA . LEU B 1 21 ? -15.289 -3.225 -5.152 1 98.56 21 LEU B CA 1
ATOM 1372 C C . LEU B 1 21 ? -15.836 -4.555 -4.645 1 98.56 21 LEU B C 1
ATOM 1374 O O . LEU B 1 21 ? -15.102 -5.348 -4.051 1 98.56 21 LEU B O 1
ATOM 1378 N N . PRO B 1 22 ? -17.078 -4.891 -4.93 1 98.75 22 PRO B N 1
ATOM 1379 C CA . PRO B 1 22 ? -17.594 -6.176 -4.445 1 98.75 22 PRO B CA 1
ATOM 1380 C C . PRO B 1 22 ? -16.797 -7.363 -4.969 1 98.75 22 PRO B C 1
ATOM 1382 O O . PRO B 1 22 ? -16.547 -8.328 -4.234 1 98.75 22 PRO B O 1
ATOM 1385 N N . ALA B 1 23 ? -16.375 -7.355 -6.207 1 98.69 23 ALA B N 1
ATOM 1386 C CA . ALA B 1 23 ? -15.562 -8.438 -6.77 1 98.69 23 ALA B CA 1
ATOM 1387 C C . ALA B 1 23 ? -14.227 -8.562 -6.043 1 98.69 23 ALA B C 1
ATOM 1389 O O . ALA B 1 23 ? -13.773 -9.672 -5.75 1 98.69 23 ALA B O 1
ATOM 1390 N N . SER B 1 24 ? -13.648 -7.426 -5.805 1 98.88 24 SER B N 1
ATOM 1391 C CA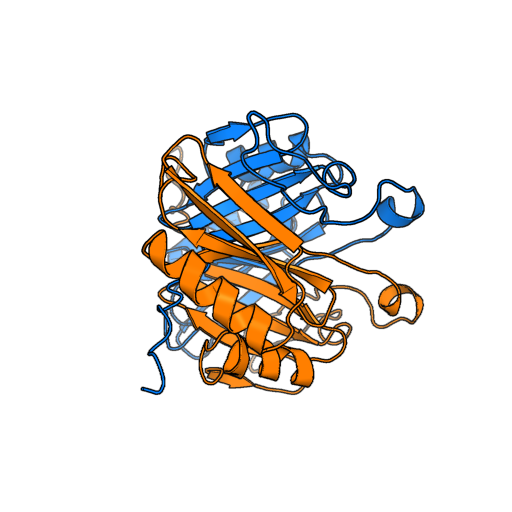 . SER B 1 24 ? -12.375 -7.434 -5.09 1 98.88 24 SER B CA 1
ATOM 1392 C C . SER B 1 24 ? -12.555 -7.914 -3.652 1 98.88 24 SER B C 1
ATOM 1394 O O . SER B 1 24 ? -11.742 -8.688 -3.146 1 98.88 24 SER B O 1
ATOM 1396 N N . VAL B 1 25 ? -13.57 -7.449 -3.01 1 98.88 25 VAL B N 1
ATOM 1397 C CA . VAL B 1 25 ? -13.844 -7.891 -1.646 1 98.88 25 VAL B CA 1
ATOM 1398 C C . VAL B 1 25 ? -14.008 -9.406 -1.614 1 98.88 25 VAL B C 1
ATOM 1400 O O . VAL B 1 25 ? -13.445 -10.078 -0.744 1 98.88 25 VAL B O 1
ATOM 1403 N N . ASN B 1 26 ? -14.742 -9.914 -2.539 1 98.75 26 ASN B N 1
ATOM 1404 C CA . ASN B 1 26 ? -14.93 -11.359 -2.621 1 98.75 26 ASN B CA 1
ATOM 1405 C C . ASN B 1 26 ? -13.602 -12.086 -2.814 1 98.75 26 ASN B C 1
ATOM 1407 O O . ASN B 1 26 ? -13.336 -13.102 -2.164 1 98.75 26 ASN B O 1
ATOM 1411 N N . PHE B 1 27 ? -12.781 -11.609 -3.633 1 98.88 27 PHE B N 1
ATOM 1412 C CA . PHE B 1 27 ? -11.484 -12.211 -3.918 1 98.88 27 PHE B CA 1
ATOM 1413 C C . PHE B 1 27 ? -10.633 -12.273 -2.658 1 98.88 27 PHE B C 1
ATOM 1415 O O . PHE B 1 27 ? -10.133 -13.344 -2.293 1 98.88 27 PHE B O 1
ATOM 1422 N N . TYR B 1 28 ? -10.469 -11.203 -1.978 1 98.81 28 TYR B N 1
ATOM 1423 C CA . TYR B 1 28 ? -9.57 -11.156 -0.831 1 98.81 28 TYR B CA 1
ATOM 1424 C C . TYR B 1 28 ? -10.172 -11.891 0.363 1 98.81 28 TYR B C 1
ATOM 1426 O O . TYR B 1 28 ? -9.445 -12.5 1.147 1 98.81 28 TYR B O 1
ATOM 1434 N N . SER B 1 29 ? -11.492 -11.859 0.493 1 98.31 29 SER B N 1
ATOM 1435 C CA . SER B 1 29 ? -12.164 -12.539 1.595 1 98.31 29 SER B CA 1
ATOM 1436 C C . SER B 1 29 ? -12.156 -14.047 1.399 1 98.31 29 SER B C 1
ATOM 1438 O O . SER B 1 29 ? -11.789 -14.797 2.309 1 98.31 29 SER B O 1
ATOM 1440 N N . LYS B 1 30 ? -12.484 -14.461 0.206 1 97.5 30 LYS B N 1
ATOM 1441 C CA . LYS B 1 30 ? -12.758 -15.883 -0.005 1 97.5 30 LYS B CA 1
ATOM 1442 C C . LYS B 1 30 ? -11.578 -16.578 -0.682 1 97.5 30 LYS B C 1
ATOM 1444 O O . LYS B 1 30 ? -11.227 -17.703 -0.326 1 97.5 30 LYS B O 1
ATOM 1449 N N . THR B 1 31 ? -11.047 -15.938 -1.67 1 98.12 31 THR B N 1
ATOM 1450 C CA . THR B 1 31 ? -9.945 -16.562 -2.396 1 98.12 31 THR B CA 1
ATOM 1451 C C . THR B 1 31 ? -8.648 -16.484 -1.592 1 98.12 31 THR B C 1
ATOM 1453 O O . THR B 1 31 ? -7.977 -17.5 -1.392 1 98.12 31 THR B O 1
ATOM 1456 N N . LEU B 1 32 ? -8.336 -15.289 -1.042 1 98.44 32 LEU B N 1
ATOM 1457 C CA . LEU B 1 32 ? -7.125 -15.156 -0.239 1 98.44 32 LEU B CA 1
ATOM 1458 C C . LEU B 1 32 ? -7.414 -15.445 1.229 1 98.44 32 LEU B C 1
ATOM 1460 O O . LEU B 1 32 ? -6.504 -15.422 2.062 1 98.44 32 LEU B O 1
ATOM 1464 N N . ARG B 1 33 ? -8.586 -15.648 1.539 1 97.88 33 ARG B N 1
ATOM 1465 C CA . ARG B 1 33 ? -9.008 -16.109 2.855 1 97.88 33 ARG B CA 1
ATOM 1466 C C . ARG B 1 33 ? -8.641 -15.102 3.938 1 97.88 33 ARG B C 1
ATOM 1468 O O . ARG B 1 33 ? -8.234 -15.484 5.039 1 97.88 33 ARG B O 1
ATOM 1475 N N . LEU B 1 34 ? -8.781 -13.859 3.658 1 98 34 LEU B N 1
ATOM 1476 C CA . LEU B 1 34 ? -8.5 -12.852 4.672 1 98 34 LEU B CA 1
ATOM 1477 C C . LEU B 1 34 ? -9.648 -12.734 5.664 1 98 34 LEU B C 1
ATOM 1479 O O . LEU B 1 34 ? -9.555 -12.008 6.656 1 98 34 LEU B O 1
ATOM 1483 N N . GLY B 1 35 ? -10.695 -13.453 5.391 1 96.69 35 GLY B N 1
ATOM 1484 C CA . GLY B 1 35 ? -11.859 -13.398 6.254 1 96.69 35 GLY B CA 1
ATOM 1485 C C . GLY B 1 35 ? -12.805 -12.266 5.91 1 96.69 35 GLY B C 1
ATOM 1486 O O . GLY B 1 35 ? -12.695 -11.656 4.84 1 96.69 35 GLY B O 1
ATOM 1487 N N . GLU B 1 36 ? -13.789 -12.016 6.82 1 97.25 36 GLU B N 1
ATOM 1488 C CA . GLU B 1 36 ? -14.758 -10.945 6.609 1 97.25 36 GLU B CA 1
ATOM 1489 C C . GLU B 1 36 ? -14.148 -9.578 6.895 1 97.25 36 GLU B C 1
ATOM 1491 O O . GLU B 1 36 ? -13.477 -9.398 7.91 1 97.25 36 GLU B O 1
ATOM 1496 N N . PRO B 1 37 ? -14.414 -8.672 5.977 1 98.5 37 PRO B N 1
ATOM 1497 C CA . PRO B 1 37 ? -13.938 -7.324 6.289 1 98.5 37 PRO B CA 1
ATOM 1498 C C . PRO B 1 37 ? -14.617 -6.73 7.523 1 98.5 37 PRO B C 1
ATOM 1500 O O . PRO B 1 37 ? -15.805 -6.969 7.75 1 98.5 37 PRO B O 1
ATOM 1503 N N . PHE B 1 38 ? -13.875 -5.934 8.32 1 97.94 38 PHE B N 1
ATOM 1504 C CA . PHE B 1 38 ? -14.453 -5.293 9.5 1 97.94 38 PHE B CA 1
ATOM 1505 C C . PHE B 1 38 ? -15.266 -4.066 9.109 1 97.94 38 PHE B C 1
ATOM 1507 O O . PHE B 1 38 ? -16.031 -3.543 9.922 1 97.94 38 PHE B O 1
ATOM 1514 N N . LEU B 1 39 ? -15.07 -3.607 7.926 1 96.81 39 LEU B N 1
ATOM 1515 C CA . LEU B 1 39 ? -15.773 -2.496 7.289 1 96.81 39 LEU B CA 1
ATOM 1516 C C . LEU B 1 39 ? -16.109 -2.824 5.836 1 96.81 39 LEU B C 1
ATOM 1518 O O . LEU B 1 39 ? -15.273 -3.381 5.113 1 96.81 39 LEU B O 1
ATOM 1522 N N . ASN B 1 40 ? -17.297 -2.619 5.426 1 98.06 40 ASN B N 1
ATOM 1523 C CA . ASN B 1 40 ? -17.734 -2.883 4.055 1 98.06 40 ASN B CA 1
ATOM 1524 C C . ASN B 1 40 ? -18.875 -1.957 3.641 1 98.06 40 ASN B C 1
ATOM 1526 O O . ASN B 1 40 ? -19.984 -2.062 4.16 1 98.06 40 ASN B O 1
ATOM 1530 N N . SER B 1 41 ? -18.609 -1.066 2.807 1 98.12 41 SER B N 1
ATOM 1531 C CA . SER B 1 41 ? -19.562 -0.112 2.264 1 98.12 41 SER B CA 1
ATOM 1532 C C . SER B 1 41 ? -19.453 -0.02 0.745 1 98.12 41 SER B C 1
ATOM 1534 O O . SER B 1 41 ? -18.719 -0.791 0.123 1 98.12 41 SER B O 1
ATOM 1536 N N . GLU B 1 42 ? -20.203 0.896 0.156 1 97.38 42 GLU B N 1
ATOM 1537 C CA . GLU B 1 42 ? -20.125 1.1 -1.288 1 97.38 42 GLU B CA 1
ATOM 1538 C C . GLU B 1 42 ? -18.828 1.798 -1.689 1 97.38 42 GLU B C 1
ATOM 1540 O O . GLU B 1 42 ? -18.422 1.732 -2.85 1 97.38 42 GLU B O 1
ATOM 1545 N N . ARG B 1 43 ? -18.188 2.305 -0.669 1 97.56 43 ARG B N 1
ATOM 1546 C CA . ARG B 1 43 ? -17.031 3.152 -0.941 1 97.56 43 ARG B CA 1
ATOM 1547 C C . ARG B 1 43 ? -15.727 2.422 -0.632 1 97.56 43 ARG B C 1
ATOM 1549 O O . ARG B 1 43 ? -14.695 2.68 -1.262 1 97.56 43 ARG B O 1
ATOM 1556 N N . MET B 1 44 ? -15.812 1.597 0.365 1 98.62 44 MET B N 1
ATOM 1557 C CA . MET B 1 44 ? -14.562 0.988 0.807 1 98.62 44 MET B CA 1
ATOM 1558 C C . MET B 1 44 ? -14.828 -0.286 1.602 1 98.62 44 MET B C 1
ATOM 1560 O O . MET B 1 44 ? -15.953 -0.519 2.053 1 98.62 44 MET B O 1
ATOM 1564 N N . ALA B 1 45 ? -13.836 -1.105 1.727 1 98.88 45 ALA B N 1
ATOM 1565 C CA . ALA B 1 45 ? -13.781 -2.26 2.619 1 98.88 45 ALA B CA 1
ATOM 1566 C C . ALA B 1 45 ? -12.414 -2.365 3.291 1 98.88 45 ALA B C 1
ATOM 1568 O O . ALA B 1 45 ? -11.398 -1.947 2.723 1 98.88 45 ALA B O 1
ATOM 1569 N N . GLY B 1 46 ? -12.422 -2.896 4.492 1 98.81 46 GLY B N 1
ATOM 1570 C CA . GLY B 1 46 ? -11.188 -3.01 5.254 1 98.81 46 GLY B CA 1
ATOM 1571 C C . GLY B 1 46 ? -10.984 -4.383 5.871 1 98.81 46 GLY B C 1
ATOM 1572 O O . GLY B 1 46 ? -11.93 -4.965 6.41 1 98.81 46 GLY B O 1
ATOM 1573 N N . PHE B 1 47 ? -9.773 -4.887 5.734 1 98.81 47 PHE B N 1
ATOM 1574 C CA . PHE B 1 47 ? -9.375 -6.156 6.332 1 98.81 47 PHE B CA 1
ATOM 1575 C C . PHE B 1 47 ? -8.305 -5.941 7.391 1 98.81 47 PHE B C 1
ATOM 1577 O O . PHE B 1 47 ? -7.383 -5.148 7.199 1 98.81 47 PHE B O 1
ATOM 1584 N N . SER B 1 48 ? -8.461 -6.617 8.539 1 98.06 48 SER B N 1
ATOM 1585 C CA . SER B 1 48 ? -7.457 -6.602 9.602 1 98.06 48 SER B CA 1
ATOM 1586 C C . SER B 1 48 ? -6.383 -7.656 9.359 1 98.06 48 SER B C 1
ATOM 1588 O O . SER B 1 48 ? -6.691 -8.836 9.203 1 98.06 48 SER B O 1
ATOM 1590 N N . LEU B 1 49 ? -5.156 -7.238 9.312 1 98 49 LEU B N 1
ATOM 1591 C CA . LEU B 1 49 ? -4.012 -8.133 9.164 1 98 49 LEU B CA 1
ATOM 1592 C C . LEU B 1 49 ? -2.943 -7.82 10.211 1 98 49 LEU B C 1
ATOM 1594 O O . LEU B 1 49 ? -2.014 -7.055 9.945 1 98 49 LEU B O 1
ATOM 1598 N N . GLY B 1 50 ? -3.057 -8.469 11.32 1 96.69 50 GLY B N 1
ATOM 1599 C CA . GLY B 1 50 ? -2.176 -8.094 12.422 1 96.69 50 GLY B CA 1
ATOM 1600 C C . GLY B 1 50 ? -2.301 -6.633 12.812 1 96.69 50 GLY B C 1
ATOM 1601 O O . GLY B 1 50 ? -3.404 -6.145 13.062 1 96.69 50 GLY B O 1
ATOM 1602 N N . SER B 1 51 ? -1.182 -5.965 12.844 1 96.5 51 SER B N 1
ATOM 1603 C CA . SER B 1 51 ? -1.188 -4.547 13.195 1 96.5 51 SER B CA 1
ATOM 1604 C C . SER B 1 51 ? -1.351 -3.676 11.953 1 96.5 51 SER B C 1
ATOM 1606 O O . SER B 1 51 ? -1.319 -2.445 12.047 1 96.5 51 SER B O 1
ATOM 1608 N N . THR B 1 52 ? -1.524 -4.301 10.859 1 98.62 52 THR B N 1
ATOM 1609 C CA . THR B 1 52 ? -1.699 -3.561 9.609 1 98.62 52 THR B CA 1
ATOM 1610 C C . THR B 1 52 ? -3.143 -3.65 9.125 1 98.62 52 THR B C 1
ATOM 1612 O O . THR B 1 52 ? -3.93 -4.441 9.648 1 98.62 52 THR B O 1
ATOM 1615 N N . THR B 1 53 ? -3.471 -2.785 8.219 1 98.81 53 THR B N 1
ATOM 1616 C CA . THR B 1 53 ? -4.809 -2.697 7.645 1 98.81 53 THR B CA 1
ATOM 1617 C C . THR B 1 53 ? -4.746 -2.723 6.121 1 98.81 53 THR B C 1
ATOM 1619 O O . THR B 1 53 ? -3.936 -2.016 5.516 1 98.81 53 THR B O 1
ATOM 1622 N N . PHE B 1 54 ? -5.504 -3.615 5.547 1 98.94 54 PHE B N 1
ATOM 1623 C CA . PHE B 1 54 ? -5.648 -3.668 4.094 1 98.94 54 PHE B CA 1
ATOM 1624 C C . PHE B 1 54 ? -6.973 -3.053 3.662 1 98.94 54 PHE B C 1
ATOM 1626 O O . PHE B 1 54 ? -8.039 -3.58 3.979 1 98.94 54 PHE B O 1
ATOM 1633 N N . LEU B 1 55 ? -6.902 -1.933 2.924 1 98.94 55 LEU B N 1
ATOM 1634 C CA . LEU B 1 55 ? -8.102 -1.214 2.516 1 98.94 55 LEU B CA 1
ATOM 1635 C C . LEU B 1 55 ? -8.312 -1.316 1.008 1 98.94 55 LEU B C 1
ATOM 1637 O O . LEU B 1 55 ? -7.355 -1.225 0.237 1 98.94 55 LEU B O 1
ATOM 1641 N N . LEU B 1 56 ? -9.531 -1.546 0.628 1 98.88 56 LEU B N 1
ATOM 1642 C CA . LEU B 1 56 ? -10 -1.479 -0.751 1 98.88 56 LEU B CA 1
ATOM 1643 C C . LEU B 1 56 ? -10.953 -0.3 -0.946 1 98.88 56 LEU B C 1
ATOM 1645 O O . LEU B 1 56 ? -11.844 -0.075 -0.128 1 98.88 56 LEU B O 1
ATOM 1649 N N . PHE B 1 57 ? -10.711 0.424 -2.012 1 98.81 57 PHE B N 1
ATOM 1650 C CA . PHE B 1 57 ? -11.586 1.549 -2.328 1 98.81 57 PHE B CA 1
ATOM 1651 C C . PHE B 1 57 ? -12.219 1.372 -3.703 1 98.81 57 PHE B C 1
ATOM 1653 O O . PHE B 1 57 ? -11.562 0.912 -4.641 1 98.81 57 PHE B O 1
ATOM 1660 N N . GLN B 1 58 ? -13.477 1.777 -3.814 1 98.25 58 GLN B N 1
ATOM 1661 C CA . GLN B 1 58 ? -14.094 1.887 -5.133 1 98.25 58 GLN B CA 1
ATOM 1662 C C . GLN B 1 58 ? -13.492 3.049 -5.922 1 98.25 58 GLN B C 1
ATOM 1664 O O . GLN B 1 58 ? -13.594 4.203 -5.504 1 98.25 58 GLN B O 1
ATOM 1669 N N . ARG B 1 59 ? -12.906 2.678 -7.039 1 97.38 59 ARG B N 1
ATOM 1670 C CA . ARG B 1 59 ? -12.328 3.723 -7.875 1 97.38 59 ARG B CA 1
ATOM 1671 C C . ARG B 1 59 ? -13.344 4.82 -8.164 1 97.38 59 ARG B C 1
ATOM 1673 O O . ARG B 1 59 ? -14.5 4.531 -8.477 1 97.38 59 ARG B O 1
ATOM 1680 N N . GLY B 1 60 ? -12.859 6.074 -8.031 1 96.94 60 GLY B N 1
ATOM 1681 C CA . GLY B 1 60 ? -13.688 7.227 -8.359 1 96.94 60 GLY B CA 1
ATOM 1682 C C . GLY B 1 60 ? -14.5 7.73 -7.176 1 96.94 60 GLY B C 1
ATOM 1683 O O . GLY B 1 60 ? -14.992 8.859 -7.195 1 96.94 60 GLY B O 1
ATOM 1684 N N . LYS B 1 61 ? -14.656 6.91 -6.141 1 97.56 61 LYS B N 1
ATOM 1685 C CA . LYS B 1 61 ? -15.555 7.289 -5.055 1 97.56 61 LYS B CA 1
ATOM 1686 C C . LYS B 1 61 ? -14.789 7.977 -3.928 1 97.56 61 LYS B C 1
ATOM 1688 O O . LYS B 1 61 ? -15.391 8.422 -2.945 1 97.56 61 LYS B O 1
ATOM 1693 N N . THR B 1 62 ? -13.492 8.094 -4.059 1 98.12 62 THR B N 1
ATOM 1694 C CA . THR B 1 62 ? -12.703 8.719 -3 1 98.12 62 THR B CA 1
ATOM 1695 C C . THR B 1 62 ? -11.922 9.914 -3.539 1 98.12 62 THR B C 1
ATOM 1697 O O . THR B 1 62 ? -11.008 10.414 -2.879 1 98.12 62 THR B O 1
ATOM 1700 N N . PHE B 1 63 ? -12.266 10.336 -4.676 1 98.06 63 PHE B N 1
ATOM 1701 C CA . PHE B 1 63 ? -11.508 11.375 -5.355 1 98.06 63 PHE B CA 1
ATOM 1702 C C . PHE B 1 63 ? -11.719 12.734 -4.688 1 98.06 63 PHE B C 1
ATOM 1704 O O . PHE B 1 63 ? -10.812 13.555 -4.641 1 98.06 63 PHE B O 1
ATOM 1711 N N . ASP B 1 64 ? -12.883 12.977 -4.156 1 97.62 64 ASP B N 1
ATOM 1712 C CA . ASP B 1 64 ? -13.227 14.258 -3.543 1 97.62 64 ASP B CA 1
ATOM 1713 C C . ASP B 1 64 ? -12.93 14.25 -2.045 1 97.62 64 ASP B C 1
ATOM 1715 O O . ASP B 1 64 ? -12.969 13.188 -1.407 1 97.62 64 ASP B O 1
ATOM 1719 N N . ASP B 1 65 ? -12.703 15.422 -1.536 1 98.38 65 ASP B N 1
ATOM 1720 C CA . ASP B 1 65 ? -12.57 15.57 -0.091 1 98.38 65 ASP B CA 1
ATOM 1721 C C . ASP B 1 65 ? -13.852 15.156 0.624 1 98.38 65 ASP B C 1
ATOM 1723 O O . ASP B 1 65 ? -14.953 15.32 0.088 1 98.38 65 ASP B O 1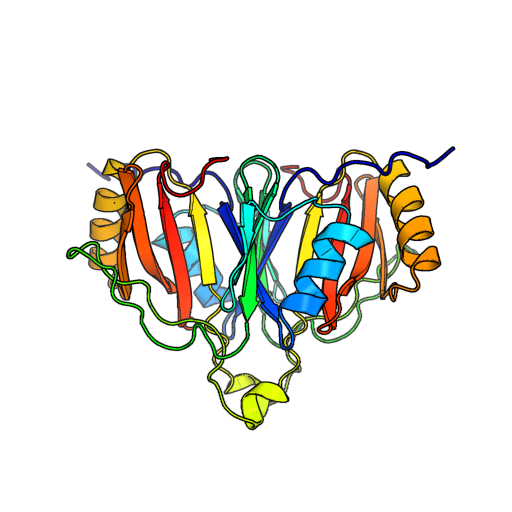
ATOM 1727 N N . THR B 1 66 ? -13.656 14.586 1.778 1 97.25 66 THR B N 1
ATOM 1728 C CA . THR B 1 66 ? -14.789 14.25 2.641 1 97.25 66 THR B CA 1
ATOM 1729 C C . THR B 1 66 ? -14.703 15.016 3.961 1 97.25 66 THR B C 1
ATOM 1731 O O . THR B 1 66 ? -13.758 14.82 4.734 1 97.25 66 THR B O 1
ATOM 1734 N N . VAL B 1 67 ? -15.648 15.812 4.238 1 97.38 67 VAL B N 1
ATOM 1735 C CA . VAL B 1 67 ? -15.727 16.516 5.516 1 97.38 67 VAL B CA 1
ATOM 1736 C C . VAL B 1 67 ? -16.375 15.602 6.559 1 97.38 67 VAL B C 1
ATOM 1738 O O . VAL B 1 67 ? -17.469 15.086 6.348 1 97.38 67 VAL B O 1
ATOM 1741 N N . MET B 1 68 ? -15.664 15.469 7.598 1 96.56 68 MET B N 1
ATOM 1742 C CA . MET B 1 68 ? -16.172 14.602 8.656 1 96.56 68 MET B CA 1
ATOM 1743 C C . MET B 1 68 ? -17.281 15.289 9.438 1 96.56 68 MET B C 1
ATOM 1745 O O . MET B 1 68 ? -17.266 16.516 9.609 1 96.56 68 MET B O 1
ATOM 1749 N N . PRO B 1 69 ? -18.219 14.516 9.938 1 94.12 69 PRO B N 1
ATOM 1750 C CA . PRO B 1 69 ? -19.266 15.125 10.773 1 94.12 69 PRO B CA 1
ATOM 1751 C C . PRO B 1 69 ? -18.719 15.648 12.102 1 94.12 69 PRO B C 1
ATOM 1753 O O . PRO B 1 69 ? -17.625 15.258 12.523 1 94.12 69 PRO B O 1
ATOM 1756 N N . SER B 1 70 ? -19.484 16.594 12.719 1 95.5 70 SER B N 1
ATOM 1757 C CA . SER B 1 70 ? -19.234 17.109 14.062 1 95.5 70 SER B CA 1
ATOM 1758 C C . SER B 1 70 ? -17.875 17.812 14.133 1 95.5 70 SER B C 1
ATOM 1760 O O . SER B 1 70 ? -17.172 17.703 15.133 1 95.5 70 SER B O 1
ATOM 1762 N N . ASP B 1 71 ? -17.438 18.359 13.023 1 94.62 71 ASP B N 1
ATOM 1763 C CA . ASP B 1 71 ? -16.219 19.172 12.945 1 94.62 71 ASP B CA 1
ATOM 1764 C C . ASP B 1 71 ? -14.984 18.344 13.305 1 94.62 71 ASP B C 1
ATOM 1766 O O . ASP B 1 71 ? -14.094 18.828 14.008 1 94.62 71 ASP B O 1
ATOM 1770 N N . ARG B 1 72 ? -15.039 17.109 12.844 1 97 72 ARG B N 1
ATOM 1771 C CA . ARG B 1 72 ? -13.953 16.203 13.188 1 97 72 ARG B CA 1
ATOM 1772 C C . ARG B 1 72 ? -12.805 16.312 12.195 1 97 72 ARG B C 1
ATOM 1774 O O . ARG B 1 72 ? -11.781 15.641 12.344 1 97 72 ARG B O 1
ATOM 1781 N N . GLY B 1 73 ? -13.047 17.094 11.117 1 98.06 73 GLY B N 1
ATOM 1782 C CA . GLY B 1 73 ? -11.938 17.297 10.203 1 98.06 73 GLY B CA 1
ATOM 1783 C C . GLY B 1 73 ? -12.258 16.906 8.773 1 98.06 73 GLY B C 1
ATOM 1784 O O . GLY B 1 73 ? -13.414 16.969 8.344 1 98.06 73 GLY B O 1
ATOM 1785 N N . LEU B 1 74 ? -11.227 16.625 8.031 1 98.44 74 LEU B N 1
ATOM 1786 C CA . LEU B 1 74 ? -11.359 16.391 6.594 1 98.44 74 LEU B CA 1
ATOM 1787 C C . LEU B 1 74 ? -10.445 15.266 6.137 1 98.44 74 LEU B C 1
ATOM 1789 O O . LEU B 1 74 ? -9.258 15.234 6.488 1 98.44 74 LEU B O 1
ATOM 1793 N N . ILE B 1 75 ? -11.031 14.305 5.457 1 98.5 75 ILE B N 1
ATOM 1794 C CA . ILE B 1 75 ? -10.281 13.305 4.715 1 98.5 75 ILE B CA 1
ATOM 1795 C C . ILE B 1 75 ? -10.039 13.789 3.289 1 98.5 75 ILE B C 1
ATOM 1797 O O . ILE B 1 75 ? -10.984 14.016 2.531 1 98.5 75 ILE B O 1
ATOM 1801 N N . PRO B 1 76 ? -8.836 13.992 2.977 1 98.88 76 PRO B N 1
ATOM 1802 C CA . PRO B 1 76 ? -8.586 14.5 1.624 1 98.88 76 PRO B CA 1
ATOM 1803 C C . PRO B 1 76 ? -8.93 13.484 0.539 1 98.88 76 PRO B C 1
ATOM 1805 O O . PRO B 1 76 ? -8.805 12.281 0.755 1 98.88 76 PRO B O 1
ATOM 1808 N N . GLY B 1 77 ? -9.297 14.016 -0.592 1 98.69 77 GLY B N 1
ATOM 1809 C CA . GLY B 1 77 ? -9.539 13.148 -1.74 1 98.69 77 GLY B CA 1
ATOM 1810 C C . GLY B 1 77 ? -8.297 12.398 -2.186 1 98.69 77 GLY B C 1
ATOM 1811 O O . GLY B 1 77 ? -7.188 12.922 -2.129 1 98.69 77 GLY B O 1
ATOM 1812 N N . HIS B 1 78 ? -8.492 11.227 -2.701 1 98.75 78 HIS B N 1
ATOM 1813 C CA . HIS B 1 78 ? -7.406 10.375 -3.178 1 98.75 78 HIS B CA 1
ATOM 1814 C C . HIS B 1 78 ? -7.898 9.406 -4.246 1 98.75 78 HIS B C 1
ATOM 1816 O O . HIS B 1 78 ? -9.109 9.211 -4.41 1 98.75 78 HIS B O 1
ATOM 1822 N N . GLY B 1 79 ? -6.93 8.867 -4.992 1 98.19 79 GLY B N 1
ATOM 1823 C CA . GLY B 1 79 ? -7.27 7.984 -6.098 1 98.19 79 GLY B CA 1
ATOM 1824 C C . GLY B 1 79 ? -7.555 8.727 -7.387 1 98.19 79 GLY B C 1
ATOM 1825 O O . GLY B 1 79 ? -7.48 9.961 -7.43 1 98.19 79 GLY B O 1
ATOM 1826 N N . LEU B 1 80 ? -7.93 7.988 -8.391 1 96.5 80 LEU B N 1
ATOM 1827 C CA . LEU B 1 80 ? -8.203 8.555 -9.711 1 96.5 80 LEU B CA 1
ATOM 1828 C C . LEU B 1 80 ? -9.586 9.188 -9.75 1 96.5 80 LEU B C 1
ATOM 1830 O O . LEU B 1 80 ? -10.492 8.766 -9.031 1 96.5 80 LEU B O 1
ATOM 1834 N N . PRO B 1 81 ? -9.742 10.18 -10.602 1 95.94 81 PRO B N 1
ATOM 1835 C CA . PRO B 1 81 ? -11.055 10.797 -10.734 1 95.94 81 PRO B CA 1
ATOM 1836 C C . PRO B 1 81 ? -12.086 9.875 -11.375 1 95.94 81 PRO B C 1
ATOM 1838 O O . PRO B 1 81 ? -11.719 8.945 -12.102 1 95.94 81 PRO B O 1
ATOM 1841 N N . PRO B 1 82 ? -13.336 10.141 -11.055 1 94.56 82 PRO B N 1
ATOM 1842 C CA . PRO B 1 82 ? -14.406 9.375 -11.703 1 94.56 82 PRO B CA 1
ATOM 1843 C C . PRO B 1 82 ? -14.609 9.773 -13.164 1 94.56 82 PRO B C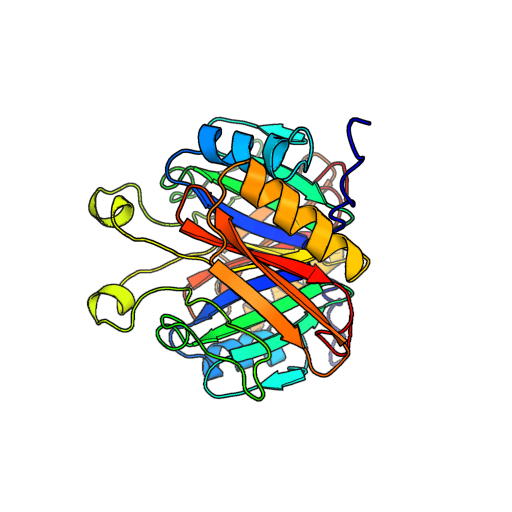 1
ATOM 1845 O O . PRO B 1 82 ? -15.523 10.547 -13.469 1 94.56 82 PRO B O 1
ATOM 1848 N N . ALA B 1 83 ? -13.805 9.32 -14.039 1 90.56 83 ALA B N 1
ATOM 1849 C CA . ALA B 1 83 ? -13.844 9.641 -15.461 1 90.56 83 ALA B CA 1
ATOM 1850 C C . ALA B 1 83 ? -13.562 8.406 -16.312 1 90.56 83 ALA B C 1
ATOM 1852 O O . ALA B 1 83 ? -12.805 7.523 -15.898 1 90.56 83 ALA B O 1
ATOM 1853 N N . PRO B 1 84 ? -14.188 8.359 -17.453 1 87.12 84 PRO B N 1
ATOM 1854 C CA . PRO B 1 84 ? -13.977 7.211 -18.328 1 87.12 84 PRO B CA 1
ATOM 1855 C C . PRO B 1 84 ? -12.5 6.961 -18.641 1 87.12 84 PRO B C 1
ATOM 1857 O O . PRO B 1 84 ? -12.07 5.805 -18.719 1 87.12 84 PRO B O 1
ATOM 1860 N N . GLU B 1 85 ? -11.797 8.039 -18.828 1 87.25 85 GLU B N 1
ATOM 1861 C CA . GLU B 1 85 ? -10.375 7.902 -19.109 1 87.25 85 GLU B CA 1
ATOM 1862 C C . GLU B 1 85 ? -9.641 7.227 -17.953 1 87.25 85 GLU B C 1
ATOM 1864 O O . GLU B 1 85 ? -8.695 6.465 -18.172 1 87.25 85 GLU B O 1
ATOM 1869 N N . SER B 1 86 ? -10.062 7.527 -16.797 1 88.31 86 SER B N 1
ATOM 1870 C CA . SER B 1 86 ? -9.461 6.941 -15.602 1 88.31 86 SER B CA 1
ATOM 1871 C C . SER B 1 86 ? -9.766 5.449 -15.508 1 88.31 86 SER B C 1
ATOM 1873 O O . SER B 1 86 ? -8.938 4.672 -15.031 1 88.31 86 SER B O 1
ATOM 1875 N N . ASP B 1 87 ? -10.883 5.145 -15.984 1 86.31 87 ASP B N 1
ATOM 1876 C CA . ASP B 1 87 ? -11.305 3.748 -15.914 1 86.31 87 ASP B CA 1
ATOM 1877 C C . ASP B 1 87 ? -10.43 2.865 -16.797 1 86.31 87 ASP B C 1
ATOM 1879 O O . ASP B 1 87 ? -10.328 1.658 -16.578 1 86.31 87 ASP B O 1
ATOM 1883 N N . ARG B 1 88 ? -9.812 3.416 -17.719 1 90.44 88 ARG B N 1
ATOM 1884 C CA . ARG B 1 88 ? -9.008 2.662 -18.672 1 90.44 88 ARG B CA 1
ATOM 1885 C C . ARG B 1 88 ? -7.578 2.484 -18.156 1 90.44 88 ARG B C 1
ATOM 1887 O O . ARG B 1 88 ? -6.785 1.754 -18.75 1 90.44 88 ARG B O 1
ATOM 1894 N N . VAL B 1 89 ? -7.309 3.174 -17.094 1 93.69 89 VAL B N 1
ATOM 1895 C CA . VAL B 1 89 ? -5.953 3.104 -16.562 1 93.69 89 VAL B CA 1
ATOM 1896 C C . VAL B 1 89 ? -5.777 1.815 -15.766 1 93.69 89 VAL B C 1
ATOM 1898 O O . VAL B 1 89 ? -6.484 1.586 -14.781 1 93.69 89 VAL B O 1
ATOM 1901 N N . ASP B 1 90 ? -4.902 0.959 -16.219 1 95.56 90 ASP B N 1
ATOM 1902 C CA . ASP B 1 90 ? -4.492 -0.195 -15.414 1 95.56 90 ASP B CA 1
ATOM 1903 C C . ASP B 1 90 ? -3.391 0.182 -14.43 1 95.56 90 ASP B C 1
ATOM 1905 O O . ASP B 1 90 ? -2.238 0.379 -14.82 1 95.56 90 ASP B O 1
ATOM 1909 N N . LEU B 1 91 ? -3.727 0.187 -13.18 1 96.94 91 LEU B N 1
ATOM 1910 C CA . LEU B 1 91 ? -2.787 0.656 -12.164 1 96.94 91 LEU B CA 1
ATOM 1911 C C . LEU B 1 91 ? -1.668 -0.357 -11.953 1 96.94 91 LEU B C 1
ATOM 1913 O O . LEU B 1 91 ? -0.516 0.023 -11.727 1 96.94 91 LEU B O 1
ATOM 1917 N N . LYS B 1 92 ? -2.051 -1.604 -11.961 1 98.19 92 LYS B N 1
ATOM 1918 C CA . LYS B 1 92 ? -1.096 -2.693 -11.773 1 98.19 92 LYS B CA 1
ATOM 1919 C C . LYS B 1 92 ? -0.225 -2.461 -10.547 1 98.19 92 LYS B C 1
ATOM 1921 O O . LYS B 1 92 ? 1 -2.584 -10.609 1 98.19 92 LYS B O 1
ATOM 1926 N N . THR B 1 93 ? -0.848 -2.053 -9.492 1 98.69 93 THR B N 1
ATOM 1927 C CA . THR B 1 93 ? -0.148 -1.756 -8.242 1 98.69 93 THR B CA 1
ATOM 1928 C C . THR B 1 93 ? 0.458 -3.023 -7.652 1 98.69 93 THR B C 1
ATOM 1930 O O . THR B 1 93 ? -0.204 -4.062 -7.578 1 98.69 93 THR B O 1
ATOM 1933 N N . HIS B 1 94 ? 1.737 -2.934 -7.254 1 98.88 94 HIS B N 1
ATOM 1934 C CA . HIS B 1 94 ? 2.383 -4.031 -6.543 1 98.88 94 HIS B CA 1
ATOM 1935 C C . HIS B 1 94 ? 2.184 -3.91 -5.039 1 98.88 94 HIS B C 1
ATOM 1937 O O . HIS B 1 94 ? 2.162 -2.801 -4.5 1 98.88 94 HIS B O 1
ATOM 1943 N N . PHE B 1 95 ? 2.035 -5.012 -4.359 1 98.94 95 PHE B N 1
ATOM 1944 C CA . PHE B 1 95 ? 1.983 -5.125 -2.904 1 98.94 95 PHE B CA 1
ATOM 1945 C C . PHE B 1 95 ? 2.346 -6.539 -2.461 1 98.94 95 PHE B C 1
ATOM 1947 O O . PHE B 1 95 ? 2.361 -7.465 -3.273 1 98.94 95 PHE B O 1
ATOM 1954 N N . ALA B 1 96 ? 2.65 -6.676 -1.176 1 98.94 96 ALA B N 1
ATOM 1955 C CA . ALA B 1 96 ? 2.955 -8.023 -0.697 1 98.94 96 ALA B CA 1
ATOM 1956 C C . ALA B 1 96 ? 2.305 -8.281 0.659 1 98.94 96 ALA B C 1
ATOM 1958 O O . ALA B 1 96 ? 2.26 -7.391 1.514 1 98.94 96 ALA B O 1
ATOM 1959 N N . LEU B 1 97 ? 1.88 -9.445 0.831 1 98.94 97 LEU B N 1
ATOM 1960 C CA . LEU B 1 97 ? 1.358 -9.969 2.086 1 98.94 97 LEU B CA 1
ATOM 1961 C C . LEU B 1 97 ? 2.236 -11.102 2.609 1 98.94 97 LEU B C 1
ATOM 1963 O O . LEU B 1 97 ? 2.727 -11.922 1.83 1 98.94 97 LEU B O 1
ATOM 1967 N N . ALA B 1 98 ? 2.342 -11.188 3.879 1 98.75 98 ALA B N 1
ATOM 1968 C CA . ALA B 1 98 ? 3.336 -12.07 4.492 1 98.75 98 ALA B CA 1
ATOM 1969 C C . ALA B 1 98 ? 2.717 -13.406 4.887 1 98.75 98 ALA B C 1
ATOM 1971 O O . ALA B 1 98 ? 1.628 -13.445 5.465 1 98.75 98 ALA B O 1
ATOM 1972 N N . VAL B 1 99 ? 3.404 -14.445 4.551 1 98.44 99 VAL B N 1
ATOM 1973 C CA . VAL B 1 99 ? 3.17 -15.758 5.152 1 98.44 99 VAL B CA 1
ATOM 1974 C C . VAL B 1 99 ? 4.398 -16.188 5.953 1 98.44 99 VAL B C 1
ATOM 1976 O O . VAL B 1 99 ? 5.449 -15.547 5.879 1 98.44 99 VAL B O 1
ATOM 1979 N N . GLU B 1 100 ? 4.301 -17.172 6.68 1 95.38 100 GLU B N 1
ATOM 1980 C CA . GLU B 1 100 ? 5.305 -17.469 7.699 1 95.38 100 GLU B CA 1
ATOM 1981 C C . GLU B 1 100 ? 6.488 -18.219 7.105 1 95.38 100 GLU B C 1
ATOM 1983 O O . GLU B 1 100 ? 7.645 -17.891 7.375 1 95.38 100 GLU B O 1
ATOM 1988 N N . LYS B 1 101 ? 6.168 -19.328 6.324 1 96.25 101 LYS B N 1
ATOM 1989 C CA . LYS B 1 101 ? 7.23 -20.234 5.887 1 96.25 101 LYS B CA 1
ATOM 1990 C C . LYS B 1 101 ? 7.191 -20.438 4.375 1 96.25 101 LYS B C 1
ATOM 1992 O O . LYS B 1 101 ? 6.156 -20.219 3.74 1 96.25 101 LYS B O 1
ATOM 1997 N N . ASN B 1 102 ? 8.289 -20.922 3.857 1 97.12 102 ASN B N 1
ATOM 1998 C CA . ASN B 1 102 ? 8.391 -21.203 2.428 1 97.12 102 ASN B CA 1
ATOM 1999 C C . ASN B 1 102 ? 7.379 -22.25 1.978 1 97.12 102 ASN B C 1
ATOM 2001 O O . ASN B 1 102 ? 6.832 -22.156 0.877 1 97.12 102 ASN B O 1
ATOM 2005 N N . GLU B 1 103 ? 7.148 -23.219 2.76 1 96.94 103 GLU B N 1
ATOM 2006 C CA . GLU B 1 103 ? 6.184 -24.266 2.426 1 96.94 103 GLU B CA 1
ATOM 2007 C C . GLU B 1 103 ? 4.785 -23.688 2.232 1 96.94 103 GLU B C 1
ATOM 2009 O O . GLU B 1 103 ? 3.975 -24.234 1.484 1 96.94 103 GLU B O 1
ATOM 2014 N N . ASP B 1 104 ? 4.543 -22.594 2.912 1 98.12 104 ASP B N 1
ATOM 2015 C CA . ASP B 1 104 ? 3.26 -21.906 2.77 1 98.12 104 ASP B CA 1
ATOM 2016 C C . ASP B 1 104 ? 3.045 -21.438 1.334 1 98.12 104 ASP B C 1
ATOM 2018 O O . ASP B 1 104 ? 1.921 -21.453 0.829 1 98.12 104 ASP B O 1
ATOM 2022 N N . ILE B 1 105 ? 4.113 -21.031 0.715 1 98.44 105 ILE B N 1
ATOM 2023 C CA . ILE B 1 105 ? 4.047 -20.516 -0.65 1 98.44 105 ILE B CA 1
ATOM 2024 C C . ILE B 1 105 ? 3.551 -21.609 -1.588 1 98.44 105 ILE B C 1
ATOM 2026 O O . ILE B 1 105 ? 2.707 -21.359 -2.453 1 98.44 105 ILE B O 1
ATOM 2030 N N . GLU B 1 106 ? 3.986 -22.797 -1.408 1 96.75 106 GLU B N 1
ATOM 2031 C CA . GLU B 1 106 ? 3.58 -23.906 -2.25 1 96.75 106 GLU B CA 1
ATOM 2032 C C . GLU B 1 106 ? 2.098 -24.219 -2.076 1 96.75 106 GLU B C 1
ATOM 2034 O O . GLU B 1 106 ? 1.396 -24.5 -3.051 1 96.75 106 GLU B O 1
ATOM 2039 N N . GLN B 1 107 ? 1.728 -24.188 -0.898 1 97.81 107 GLN B N 1
ATOM 2040 C CA . GLN B 1 107 ? 0.317 -24.438 -0.626 1 97.81 107 GLN B CA 1
ATOM 2041 C C . GLN B 1 107 ? -0.567 -23.375 -1.264 1 97.81 107 GLN B C 1
ATOM 2043 O O . GLN B 1 107 ? -1.593 -23.688 -1.871 1 97.81 107 GLN B O 1
ATOM 2048 N N . TRP B 1 108 ? -0.196 -22.172 -1.128 1 98.56 108 TRP B N 1
ATOM 2049 C CA . TRP B 1 108 ? -0.977 -21.094 -1.709 1 98.56 108 TRP B CA 1
ATOM 2050 C C . TRP B 1 108 ? -0.955 -21.156 -3.232 1 98.56 108 TRP B C 1
ATOM 2052 O O . TRP B 1 108 ? -1.949 -20.844 -3.889 1 98.56 108 TRP B O 1
ATOM 2062 N N . GLU B 1 109 ? 0.173 -21.516 -3.777 1 98.38 109 GLU B N 1
ATOM 2063 C CA . GLU B 1 109 ? 0.229 -21.656 -5.23 1 98.38 109 GLU B CA 1
ATOM 2064 C C . GLU B 1 109 ? -0.82 -22.641 -5.727 1 98.38 109 GLU B C 1
ATOM 2066 O O . GLU B 1 109 ? -1.551 -22.359 -6.676 1 98.38 109 GLU B O 1
ATOM 2071 N N . GLN B 1 110 ? -0.81 -23.766 -5.094 1 97.81 110 GLN B N 1
ATOM 2072 C CA . GLN B 1 110 ? -1.784 -24.766 -5.488 1 97.81 110 GLN B CA 1
ATOM 2073 C C . GLN B 1 110 ? -3.211 -24.25 -5.32 1 97.81 110 GLN B C 1
ATOM 2075 O O . GLN B 1 110 ? -4.047 -24.422 -6.211 1 97.81 110 GLN B O 1
ATOM 2080 N N . GLU B 1 111 ? -3.443 -23.625 -4.23 1 98.06 111 GLU B N 1
ATOM 2081 C CA . GLU B 1 111 ? -4.781 -23.109 -3.967 1 98.06 111 GLU B CA 1
ATOM 2082 C C . GLU B 1 111 ? -5.191 -22.094 -5.027 1 98.06 111 GLU B C 1
ATOM 2084 O O . GLU B 1 111 ? -6.309 -22.141 -5.551 1 98.06 111 GLU B O 1
ATOM 2089 N N . LEU B 1 112 ? -4.324 -21.141 -5.312 1 98.62 112 LEU B N 1
ATOM 2090 C CA . LEU B 1 112 ? -4.652 -20.094 -6.27 1 98.62 112 LEU B CA 1
ATOM 2091 C C . LEU B 1 112 ? -4.84 -20.672 -7.668 1 98.62 112 LEU B C 1
ATOM 2093 O O . LEU B 1 112 ? -5.711 -20.219 -8.414 1 98.62 112 LEU B O 1
ATOM 2097 N N . LYS B 1 113 ? -4.09 -21.656 -7.984 1 98.25 113 LYS B N 1
ATOM 2098 C CA . LYS B 1 113 ? -4.281 -22.344 -9.258 1 98.25 113 LYS B CA 1
ATOM 2099 C C . LYS B 1 113 ? -5.641 -23.031 -9.312 1 98.25 113 LYS B C 1
ATOM 2101 O O . LYS B 1 113 ? -6.355 -22.938 -10.312 1 98.25 113 LYS B O 1
ATOM 2106 N N . ASP B 1 114 ? -5.953 -23.703 -8.281 1 97.62 114 ASP B N 1
ATOM 2107 C CA . ASP B 1 114 ? -7.234 -24.406 -8.195 1 97.62 114 ASP B CA 1
ATOM 2108 C C . ASP B 1 114 ? -8.398 -23.422 -8.344 1 97.62 114 ASP B C 1
ATOM 2110 O O . ASP B 1 114 ? -9.453 -23.781 -8.867 1 97.62 114 ASP B O 1
ATOM 2114 N N . LYS B 1 115 ? -8.156 -22.234 -7.895 1 97.94 115 LYS B N 1
ATOM 2115 C CA . LYS B 1 115 ? -9.188 -21.219 -7.961 1 97.94 115 LYS B CA 1
ATOM 2116 C C . LYS B 1 115 ? -9.078 -20.406 -9.25 1 97.94 115 LYS B C 1
ATOM 2118 O O . LYS B 1 115 ? -9.75 -19.391 -9.414 1 97.94 115 LYS B O 1
ATOM 2123 N N . GLU B 1 116 ? -8.133 -20.75 -10.055 1 98.19 116 GLU B N 1
ATOM 2124 C CA . GLU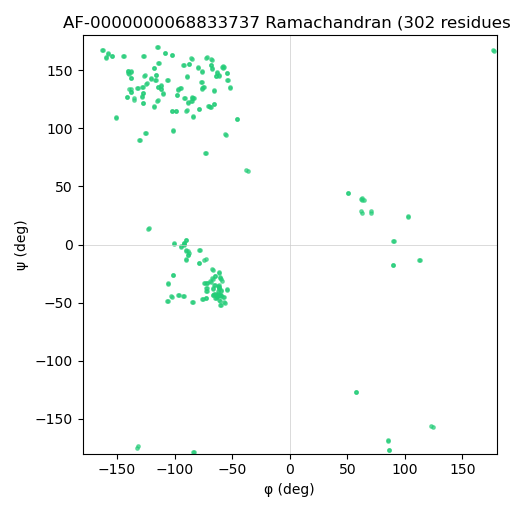 B 1 116 ? -7.941 -20.203 -11.391 1 98.19 116 GLU B CA 1
ATOM 2125 C C . GLU B 1 116 ? -7.469 -18.75 -11.32 1 98.19 116 GLU B C 1
ATOM 2127 O O . GLU B 1 116 ? -7.852 -17.922 -12.156 1 98.19 116 GLU B O 1
ATOM 2132 N N . VAL B 1 117 ? -6.805 -18.469 -10.273 1 98.81 117 VAL B N 1
ATOM 2133 C CA . VAL B 1 117 ? -6.125 -17.172 -10.188 1 98.81 117 VAL B CA 1
ATOM 2134 C C . VAL B 1 117 ? -4.875 -17.188 -11.062 1 98.81 117 VAL B C 1
ATOM 2136 O O . VAL B 1 117 ? -4.117 -18.172 -11.055 1 98.81 117 VAL B O 1
ATOM 2139 N N . LYS B 1 118 ? -4.672 -16.141 -11.812 1 98.75 118 LYS B N 1
ATOM 2140 C CA . LYS B 1 118 ? -3.506 -16.062 -12.688 1 98.75 118 LYS B CA 1
ATOM 2141 C C . LYS B 1 118 ? -2.223 -15.922 -11.875 1 98.75 118 LYS B C 1
ATOM 2143 O O . LYS B 1 118 ? -2.045 -14.938 -11.156 1 98.75 118 LYS B O 1
ATOM 2148 N N . ILE B 1 119 ? -1.34 -16.875 -11.992 1 98.81 119 ILE B N 1
ATOM 2149 C CA . ILE B 1 119 ? -0.009 -16.781 -11.398 1 98.81 119 ILE B CA 1
ATOM 2150 C C . ILE B 1 119 ? 0.928 -16.031 -12.336 1 98.81 119 ILE B C 1
ATOM 2152 O O . ILE B 1 119 ? 1.06 -16.375 -13.508 1 98.81 119 ILE B O 1
ATOM 2156 N N . LEU B 1 120 ? 1.536 -15.055 -11.828 1 98.88 120 LEU B N 1
ATOM 2157 C CA . LEU B 1 120 ? 2.305 -14.148 -12.68 1 98.88 120 LEU B CA 1
ATOM 2158 C C . LEU B 1 120 ? 3.795 -14.461 -12.594 1 98.88 120 LEU B C 1
ATOM 2160 O O . LEU B 1 120 ? 4.562 -14.102 -13.492 1 98.88 120 LEU B O 1
ATOM 2164 N N . GLY B 1 121 ? 4.195 -15.047 -11.461 1 98.62 121 GLY B N 1
ATOM 2165 C CA . GLY B 1 121 ? 5.605 -15.336 -11.266 1 98.62 121 GLY B CA 1
ATOM 2166 C C . GLY B 1 121 ? 5.906 -15.938 -9.898 1 98.62 121 GLY B C 1
ATOM 2167 O O . GLY B 1 121 ? 5.039 -15.953 -9.023 1 98.62 121 GLY B O 1
ATOM 2168 N N . LYS B 1 122 ? 7.105 -16.469 -9.781 1 98.62 122 LYS B N 1
ATOM 2169 C CA . LYS B 1 122 ? 7.691 -16.953 -8.539 1 98.62 122 LYS B CA 1
ATOM 2170 C C . LYS B 1 122 ? 9.172 -16.609 -8.453 1 98.62 122 LYS B C 1
ATOM 2172 O O . LYS B 1 122 ? 9.859 -16.516 -9.469 1 98.62 122 LYS B O 1
ATOM 2177 N N . VAL B 1 123 ? 9.57 -16.422 -7.242 1 98.56 123 VAL B N 1
ATOM 2178 C CA . VAL B 1 123 ? 10.984 -16.125 -7.055 1 98.56 123 VAL B CA 1
ATOM 2179 C C . VAL B 1 123 ? 11.516 -16.891 -5.844 1 98.56 123 VAL B C 1
ATOM 2181 O O . VAL B 1 123 ? 10.859 -16.953 -4.805 1 98.56 123 VAL B O 1
ATOM 2184 N N . GLU B 1 124 ? 12.625 -17.5 -5.988 1 98.06 124 GLU B N 1
ATOM 2185 C CA . GLU B 1 124 ? 13.445 -17.953 -4.871 1 98.06 124 GLU B CA 1
ATOM 2186 C C . GLU B 1 124 ? 14.578 -16.969 -4.594 1 98.06 124 GLU B C 1
ATOM 2188 O O . GLU B 1 124 ? 15.539 -16.875 -5.367 1 98.06 124 GLU B O 1
ATOM 2193 N N . TRP B 1 125 ? 14.562 -16.359 -3.479 1 97.56 125 TRP B N 1
ATOM 2194 C CA . TRP B 1 125 ? 15.477 -15.266 -3.189 1 97.56 125 TRP B CA 1
ATOM 2195 C C . TRP B 1 125 ? 16.812 -15.789 -2.668 1 97.56 125 TRP B C 1
ATOM 2197 O O . TRP B 1 125 ? 16.875 -16.875 -2.092 1 97.56 125 TRP B O 1
ATOM 2207 N N . PRO B 1 126 ? 17.844 -15 -2.75 1 94.38 126 PRO B N 1
ATOM 2208 C CA . PRO B 1 126 ? 19.172 -15.453 -2.361 1 94.38 126 PRO B CA 1
ATOM 2209 C C . PRO B 1 126 ? 19.281 -15.781 -0.873 1 94.38 126 PRO B C 1
ATOM 2211 O O . PRO B 1 126 ? 20.047 -16.672 -0.483 1 94.38 126 PRO B O 1
ATOM 2214 N N . LYS B 1 127 ? 18.516 -15.18 -0.107 1 93.88 127 LYS B N 1
ATOM 2215 C CA . LYS B 1 127 ? 18.594 -15.391 1.335 1 93.88 127 LYS B CA 1
ATOM 2216 C C . LYS B 1 127 ? 17.641 -16.5 1.78 1 93.88 127 LYS B C 1
ATOM 2218 O O . LYS B 1 127 ? 17.438 -16.703 2.979 1 93.88 127 LYS B O 1
ATOM 2223 N N . GLY B 1 128 ? 16.938 -17.078 0.808 1 95.56 128 GLY B N 1
ATOM 2224 C CA . GLY B 1 128 ? 16.203 -18.297 1.097 1 95.56 128 GLY B CA 1
ATOM 2225 C C . GLY B 1 128 ? 14.695 -18.125 1.036 1 95.56 128 GLY B C 1
ATOM 2226 O O . GLY B 1 128 ? 13.945 -19.094 1.032 1 95.56 128 GLY B O 1
ATOM 2227 N N . GLY B 1 129 ? 14.242 -16.891 1.001 1 97.38 129 GLY B N 1
ATOM 2228 C CA . GLY B 1 129 ? 12.805 -16.656 0.94 1 97.38 129 GLY B CA 1
ATOM 2229 C C . GLY B 1 129 ? 12.203 -16.984 -0.414 1 97.38 129 GLY B C 1
ATOM 2230 O O . GLY B 1 129 ? 12.922 -17.078 -1.411 1 97.38 129 GLY B O 1
ATOM 2231 N N . LYS B 1 130 ? 10.883 -17.188 -0.428 1 98.56 130 LYS B N 1
ATOM 2232 C CA . LYS B 1 130 ? 10.148 -17.438 -1.662 1 98.56 130 LYS B CA 1
ATOM 2233 C C . LYS B 1 130 ? 8.984 -16.453 -1.819 1 98.56 130 LYS B C 1
ATOM 2235 O O . LYS B 1 130 ? 8.359 -16.062 -0.832 1 98.56 130 LYS B O 1
ATOM 2240 N N . SER B 1 131 ? 8.742 -16.109 -3.045 1 98.75 131 SER B N 1
ATOM 2241 C CA . SER B 1 131 ? 7.609 -15.258 -3.398 1 98.75 131 SER B CA 1
ATOM 2242 C C . SER B 1 131 ? 6.723 -15.922 -4.445 1 98.75 131 SER B C 1
ATOM 2244 O O . SER B 1 131 ? 7.227 -16.578 -5.367 1 98.75 131 SER B O 1
ATOM 2246 N N . LEU B 1 132 ? 5.512 -15.812 -4.285 1 98.94 132 LEU B N 1
ATOM 2247 C CA . LEU B 1 132 ? 4.504 -16.141 -5.289 1 98.94 132 LEU B CA 1
ATOM 2248 C C . LEU B 1 132 ? 3.75 -14.883 -5.727 1 98.94 132 LEU B C 1
ATOM 2250 O O . LEU B 1 132 ? 3.191 -14.164 -4.895 1 98.94 132 LEU B O 1
ATOM 2254 N N . TYR B 1 133 ? 3.744 -14.617 -7.016 1 98.94 133 TYR B N 1
ATOM 2255 C CA . TYR B 1 133 ? 3.057 -13.445 -7.547 1 98.94 133 TYR B CA 1
ATOM 2256 C C . TYR B 1 133 ? 1.772 -13.844 -8.266 1 98.94 133 TYR B C 1
ATOM 2258 O O . TYR B 1 133 ? 1.738 -14.844 -8.977 1 98.94 133 TYR B O 1
ATOM 2266 N N . PHE B 1 134 ? 0.765 -13.016 -8.07 1 98.94 134 PHE B N 1
ATOM 2267 C CA . PHE B 1 134 ? -0.535 -13.297 -8.664 1 98.94 134 PHE B CA 1
ATOM 2268 C C . PHE B 1 134 ? -1.228 -12.016 -9.102 1 98.94 134 PHE B C 1
ATOM 2270 O O . PHE B 1 134 ? -0.849 -10.922 -8.672 1 98.94 134 PHE B O 1
ATOM 2277 N N . ALA B 1 135 ? -2.201 -12.117 -9.953 1 98.88 135 ALA B N 1
ATOM 2278 C CA . ALA B 1 135 ? -3.045 -10.992 -10.359 1 98.88 135 ALA B CA 1
ATOM 2279 C C . ALA B 1 135 ? -4.355 -10.984 -9.578 1 98.88 135 ALA B C 1
ATOM 2281 O O . ALA B 1 135 ? -5.047 -12.008 -9.5 1 98.88 135 ALA B O 1
ATOM 2282 N N . ASP B 1 136 ? -4.664 -9.867 -9 1 98.75 136 ASP B N 1
ATOM 2283 C CA . ASP B 1 136 ? -5.992 -9.773 -8.406 1 98.75 136 ASP B CA 1
ATOM 2284 C C . ASP B 1 136 ? -7.035 -9.391 -9.453 1 98.75 136 ASP B C 1
ATOM 2286 O O . ASP B 1 136 ? -6.711 -9.25 -10.633 1 98.75 136 ASP B O 1
ATOM 2290 N N . PRO B 1 137 ? -8.289 -9.219 -9.141 1 98.38 137 PRO B N 1
ATOM 2291 C CA . PRO B 1 137 ? -9.344 -9.008 -10.133 1 98.38 137 PRO B CA 1
ATOM 2292 C C . PRO B 1 137 ? -9.133 -7.75 -10.969 1 98.38 137 PRO B C 1
ATOM 2294 O O . PRO B 1 137 ? -9.641 -7.66 -12.094 1 98.38 137 PRO B O 1
ATOM 2297 N N . ASP B 1 138 ? -8.406 -6.777 -10.453 1 97.88 138 ASP B N 1
ATOM 2298 C CA . ASP B 1 138 ? -8.203 -5.523 -11.172 1 97.88 138 ASP B CA 1
ATOM 2299 C C . ASP B 1 138 ? -6.832 -5.496 -11.852 1 97.88 138 ASP B C 1
ATOM 2301 O O . ASP B 1 138 ? -6.43 -4.473 -12.406 1 97.88 138 ASP B O 1
ATOM 2305 N N . GLY B 1 139 ? -6.133 -6.566 -11.68 1 98 139 GLY B N 1
ATOM 2306 C CA . GLY B 1 139 ? -4.84 -6.648 -12.344 1 98 139 GLY B CA 1
ATOM 2307 C C . GLY B 1 139 ? -3.701 -6.117 -11.5 1 98 139 GLY B C 1
ATOM 2308 O O . GLY B 1 139 ? -2.572 -5.988 -11.977 1 98 139 GLY B O 1
ATOM 2309 N N . HIS B 1 140 ? -3.994 -5.715 -10.281 1 98.81 140 HIS B N 1
ATOM 2310 C CA . HIS B 1 140 ? -2.881 -5.434 -9.383 1 98.81 140 HIS B CA 1
ATOM 2311 C C . HIS B 1 140 ? -1.994 -6.66 -9.203 1 98.81 140 HIS B C 1
ATOM 2313 O O . HIS B 1 140 ? -2.461 -7.793 -9.336 1 98.81 140 HIS B O 1
ATOM 2319 N N . VAL B 1 141 ? -0.718 -6.371 -8.914 1 98.94 141 VAL B N 1
ATOM 2320 C CA . VAL B 1 141 ? 0.263 -7.445 -8.812 1 98.94 141 VAL B CA 1
ATOM 2321 C C . VAL B 1 141 ? 0.532 -7.754 -7.34 1 98.94 141 VAL B C 1
ATOM 2323 O O . VAL B 1 141 ? 1.33 -7.07 -6.691 1 98.94 141 VAL B O 1
ATOM 2326 N N . GLY B 1 142 ? -0.123 -8.766 -6.887 1 98.94 142 GLY B N 1
ATOM 2327 C CA . GLY B 1 142 ? 0.063 -9.203 -5.512 1 98.94 142 GLY B CA 1
ATOM 2328 C C . GLY B 1 142 ? 1.212 -10.18 -5.348 1 98.94 142 GLY B C 1
ATOM 2329 O O . GLY B 1 142 ? 1.53 -10.93 -6.273 1 98.94 142 GLY B O 1
ATOM 2330 N N . GLU B 1 143 ? 1.721 -10.18 -4.129 1 98.94 143 GLU B N 1
ATOM 2331 C CA . GLU B 1 143 ? 2.793 -11.094 -3.752 1 98.94 143 GLU B CA 1
ATOM 2332 C C . GLU B 1 143 ? 2.52 -11.734 -2.395 1 98.94 143 GLU B C 1
ATOM 2334 O O . GLU B 1 143 ? 2.186 -11.047 -1.43 1 98.94 143 GLU B O 1
ATOM 2339 N N . LEU B 1 144 ? 2.518 -13 -2.34 1 98.88 144 LEU B N 1
ATOM 2340 C CA . LEU B 1 144 ? 2.711 -13.711 -1.077 1 98.88 144 LEU B CA 1
ATOM 2341 C C . LEU B 1 144 ? 4.188 -14 -0.84 1 98.88 144 LEU B C 1
ATOM 2343 O O . LEU B 1 144 ? 4.855 -14.586 -1.695 1 98.88 144 LEU B O 1
ATOM 2347 N N . ALA B 1 145 ? 4.613 -13.562 0.315 1 98.81 145 ALA B N 1
ATOM 2348 C CA . ALA B 1 145 ? 6.047 -13.609 0.575 1 98.81 145 ALA B CA 1
ATOM 2349 C C . ALA B 1 145 ? 6.344 -14.305 1.9 1 98.81 145 ALA B C 1
ATOM 2351 O O . ALA B 1 145 ? 5.703 -14.016 2.914 1 98.81 145 ALA B O 1
ATOM 2352 N N . ALA B 1 146 ? 7.32 -15.172 1.894 1 98.31 146 ALA B N 1
ATOM 2353 C CA . ALA B 1 146 ? 7.84 -15.797 3.107 1 98.31 146 ALA B CA 1
ATOM 2354 C C . ALA B 1 146 ? 9.156 -15.141 3.537 1 98.31 146 ALA B C 1
ATOM 2356 O O . ALA B 1 146 ? 9.781 -14.422 2.758 1 98.31 146 ALA B O 1
ATOM 2357 N N . ARG B 1 147 ? 9.508 -15.391 4.785 1 96.25 147 ARG B N 1
ATOM 2358 C CA . ARG B 1 147 ? 10.711 -14.773 5.34 1 96.25 147 ARG B CA 1
ATOM 2359 C C . ARG B 1 147 ? 11.945 -15.125 4.512 1 96.25 147 ARG B C 1
ATOM 2361 O O . ARG B 1 147 ? 11.984 -16.172 3.873 1 96.25 147 ARG B O 1
ATOM 2368 N N . GLY B 1 148 ? 12.93 -14.242 4.562 1 96.06 148 GLY B N 1
ATOM 2369 C CA . GLY B 1 148 ? 14.172 -14.469 3.838 1 96.06 148 GLY B CA 1
ATOM 2370 C C . GLY B 1 148 ? 14.273 -13.648 2.562 1 96.06 148 GLY B C 1
ATOM 2371 O O . GLY B 1 148 ? 14.953 -14.055 1.615 1 96.06 148 GLY B O 1
ATOM 2372 N N . ILE B 1 149 ? 13.547 -12.547 2.502 1 96 149 ILE B N 1
ATOM 2373 C CA . ILE B 1 149 ? 13.617 -11.648 1.357 1 96 149 ILE B CA 1
ATOM 2374 C C . ILE B 1 149 ? 14.406 -10.391 1.737 1 96 149 ILE B C 1
ATOM 2376 O O . ILE B 1 149 ? 15.336 -10 1.032 1 96 149 ILE B O 1
ATOM 2380 N N . TRP B 1 150 ? 14.016 -9.82 2.891 1 95.56 150 TRP B N 1
ATOM 2381 C CA . TRP B 1 150 ? 14.602 -8.555 3.32 1 95.56 150 TRP B CA 1
ATOM 2382 C C . TRP B 1 150 ? 15.422 -8.734 4.594 1 95.56 150 TRP B C 1
ATOM 2384 O O . TRP B 1 150 ? 15.156 -9.648 5.383 1 95.56 150 TRP B O 1
ATOM 2394 N N . PRO B 1 151 ? 16.375 -7.859 4.84 1 92.81 151 PRO B N 1
ATOM 2395 C CA . PRO B 1 151 ? 17.219 -8.031 6.027 1 92.81 151 PRO B CA 1
ATOM 2396 C C . PRO B 1 151 ? 16.453 -7.828 7.332 1 92.81 151 PRO B C 1
ATOM 2398 O O . PRO B 1 151 ? 16.781 -8.43 8.352 1 92.81 151 PRO B O 1
ATOM 2401 N N . HIS B 1 152 ? 15.398 -7.004 7.359 1 92.88 152 HIS B N 1
ATOM 2402 C CA . HIS B 1 152 ? 14.703 -6.648 8.594 1 92.88 152 HIS B CA 1
ATOM 2403 C C . HIS B 1 152 ? 13.562 -7.621 8.883 1 92.88 152 HIS B C 1
ATOM 2405 O O . HIS B 1 152 ? 12.992 -7.602 9.969 1 92.88 152 HIS B O 1
ATOM 2411 N N . TRP B 1 153 ? 13.305 -8.328 7.902 1 90.12 153 TRP B N 1
ATOM 2412 C CA . TRP B 1 153 ? 12.227 -9.297 8.031 1 90.12 153 TRP B CA 1
ATOM 2413 C C . TRP B 1 153 ? 12.602 -10.617 7.367 1 90.12 153 TRP B C 1
ATOM 2415 O O . TRP B 1 153 ? 13.109 -10.641 6.246 1 90.12 153 TRP B O 1
#

Sequence (306 aa):
MASNLPKISHVLELCLYARNLPASVNFYSKTLRLGEPFLNSERMAGFSLGSTTFLLFQRGKTFDDTVMPSDRGLIPGHGLPPAPESDRVDLKTHFALAVEKNEDIEQWEQELKDKEVKILGKVEWPKGGKSLYFADPDGHVGELAARGIWPHWMASNLPKISHVLELCLYARNLPASVNFYSKTLRLGEPFLNSERMAGFSLGSTTFLLFQRGKTFDDTVMPSDRGLIPGHGLPPAPESDRVDLKTHFALAVEKNEDIEQWEQELKDKEVKILGKVEWPKGGKSLYFADPDGHVGELAARGIWPHW